Protein AF-X1FXD2-F1 (afdb_monomer)

Foldseek 3Di:
DDDPPQPEWFKDWPDKDADPAAAFFDKDKIKTKIFGQGQAWFKKKKWKQWPVVSDIDIDDIDTAHHGGMDMDMDIDRGHHPAWTKIKMFIDTPNHTRDIDIDINGHPFFDFAKDWPDKDWAQADAAQDKTKIKTKIARCGQAKFFKWKWKQWPVVNDIDIDDTDIHGHGRMDMDMDMDGHHPAKTKMKIWMWTQDPNDTDTRDMDIDIYGYDDDPDDPPPPDPPPPPDDDDDDDDDDDDDDDDDDDDDDD

Solvent-accessible surface area (backbone atoms only — not comparable to full-atom values): 14856 Å² total; per-residue (Å²): 136,79,82,76,70,82,66,41,50,37,46,37,81,75,46,75,50,74,69,94,61,46,52,69,60,36,66,49,56,45,40,38,30,37,29,21,78,17,79,33,73,33,54,36,31,39,40,39,35,37,60,88,74,76,39,78,47,70,54,78,74,44,79,32,48,55,71,32,74,50,78,51,75,46,78,52,83,50,41,60,96,56,69,46,41,36,44,37,33,33,26,42,92,86,41,78,62,33,79,48,78,50,68,51,62,51,45,66,44,62,57,34,50,41,77,75,44,78,48,65,62,64,55,44,52,55,70,38,80,43,59,38,42,35,34,34,31,19,81,13,71,25,64,35,61,35,32,42,38,38,38,37,66,86,68,80,39,77,48,74,80,50,77,48,78,35,44,53,76,35,70,50,78,49,78,47,75,49,68,34,49,96,46,67,42,44,40,36,44,35,36,34,31,71,54,95,91,38,84,43,73,63,34,74,51,75,50,67,29,38,52,49,74,76,78,77,76,77,77,78,77,77,82,78,80,75,90,70,78,91,78,85,81,85,84,83,88,84,84,89,81,91,84,91,81,92,81,91,83,136

Nearest PDB structures (foldseek):
  7tw1-assembly1_E  TM=4.687E-01  e=7.444E-09  Homo sapiens
  1nug-assembly1_A  TM=4.480E-01  e=3.862E-09  Homo sapiens
  8cte-assembly1_X  TM=4.327E-01  e=2.712E-09  Homo sapiens
  8oxv-assembly1_A  TM=4.457E-01  e=3.937E-08  Homo sapiens
  8oxw-assembly1_A  TM=4.591E-01  e=4.818E-08  Homo sapiens

Organism: NCBI:txid412755

Sequence (250 aa):
KDGQHNMGANGQIVSFEEPTILEAGQKYYLRNKVKNVGDLVGNFTQRYVLLWENRELTSSPLTLNPGEVGTYVFIAKAMPNEDAVFDIYVERNGAQDDYHRTVIKLGYGEPHITIQSIDFPESQVPLSSVEVNLTLENTGSTSAFTAMRMNFHWLDKETTTKWEILNPNDAATGRITFPMPHQDATLTISFIRLHNSIWVTDDSKTITIKKEEAPLPPPPPPPTISVGKTILVISALIVLPMVSLLYILK

Mean predicted aligned error: 16.15 Å

Structure (mmCIF, N/CA/C/O backbone):
data_AF-X1FXD2-F1
#
_entry.id   AF-X1FXD2-F1
#
loop_
_atom_site.group_PDB
_atom_site.id
_atom_site.type_symbol
_atom_site.label_atom_id
_atom_site.label_alt_id
_atom_site.label_comp_id
_atom_site.label_asym_id
_atom_site.label_entity_id
_atom_site.label_seq_id
_atom_site.pdbx_PDB_ins_code
_atom_site.Cartn_x
_atom_site.Cartn_y
_atom_site.Cartn_z
_atom_site.occupancy
_atom_site.B_iso_or_equiv
_atom_site.auth_seq_id
_atom_site.auth_comp_id
_atom_site.auth_asym_id
_atom_site.auth_atom_id
_atom_site.pdbx_PDB_model_num
ATOM 1 N N . LYS A 1 1 ? 15.891 10.074 -57.328 1.00 43.59 1 LYS A N 1
ATOM 2 C CA . LYS A 1 1 ? 17.114 9.940 -56.500 1.00 43.59 1 LYS A CA 1
ATOM 3 C C . LYS A 1 1 ? 16.775 10.608 -55.192 1.00 43.59 1 LYS A C 1
ATOM 5 O O . LYS A 1 1 ? 16.943 11.814 -55.065 1.00 43.59 1 LYS A O 1
ATOM 10 N N . ASP A 1 2 ? 16.137 9.827 -54.335 1.00 43.50 2 ASP A N 1
ATOM 11 C CA . ASP A 1 2 ? 15.565 10.298 -53.086 1.00 43.50 2 ASP A CA 1
ATOM 12 C C . ASP A 1 2 ? 16.693 10.716 -52.156 1.00 43.50 2 ASP A C 1
ATOM 14 O O . ASP A 1 2 ? 17.703 10.017 -52.035 1.00 43.50 2 ASP A O 1
ATOM 18 N N . GLY A 1 3 ? 16.550 11.905 -51.576 1.00 46.81 3 GLY A N 1
ATOM 19 C CA . GLY A 1 3 ? 17.478 12.431 -50.594 1.00 46.81 3 GLY A CA 1
ATOM 20 C C . GLY A 1 3 ? 17.441 11.547 -49.360 1.00 46.81 3 GLY A C 1
ATOM 21 O O . GLY A 1 3 ? 16.589 11.729 -48.494 1.00 46.81 3 GLY A O 1
ATOM 22 N N . GLN A 1 4 ? 18.360 10.586 -49.281 1.00 48.50 4 GLN A N 1
ATOM 23 C CA . GLN A 1 4 ? 18.724 9.992 -48.006 1.00 48.50 4 GLN A CA 1
ATOM 24 C C . GLN A 1 4 ? 19.357 11.107 -47.180 1.00 48.50 4 GLN A C 1
ATOM 26 O O . GLN A 1 4 ? 20.517 11.471 -47.363 1.00 48.50 4 GLN A O 1
ATOM 31 N N . HIS A 1 5 ? 18.547 11.718 -46.321 1.00 54.12 5 HIS A N 1
ATOM 32 C CA . HIS A 1 5 ? 19.060 12.466 -45.192 1.00 54.12 5 HIS A CA 1
ATOM 33 C C . HIS A 1 5 ? 19.908 11.488 -44.376 1.00 54.12 5 HIS A C 1
ATOM 35 O O . HIS A 1 5 ? 19.357 10.554 -43.798 1.00 54.12 5 HIS A O 1
ATOM 41 N N . ASN A 1 6 ? 21.233 11.673 -44.371 1.00 55.78 6 ASN A N 1
ATOM 42 C CA . ASN A 1 6 ? 22.118 10.969 -43.444 1.00 55.78 6 ASN A CA 1
ATOM 43 C C . ASN A 1 6 ? 21.605 11.255 -42.032 1.00 55.78 6 ASN A C 1
ATOM 45 O O . ASN A 1 6 ? 21.674 12.398 -41.571 1.00 55.78 6 ASN A O 1
ATOM 49 N N . MET A 1 7 ? 21.036 10.248 -41.376 1.00 64.62 7 MET A N 1
ATOM 50 C CA . MET A 1 7 ? 20.425 10.419 -40.057 1.00 64.62 7 MET A CA 1
ATOM 51 C C . MET A 1 7 ? 21.465 10.397 -38.929 1.00 64.62 7 MET A C 1
ATOM 53 O O . MET A 1 7 ? 21.112 10.626 -37.775 1.00 64.62 7 MET A O 1
ATOM 57 N N . GLY A 1 8 ? 22.748 10.189 -39.248 1.00 84.81 8 GLY A N 1
ATOM 58 C CA . GLY A 1 8 ? 23.803 10.058 -38.253 1.00 84.81 8 GLY A CA 1
ATOM 59 C C . GLY A 1 8 ? 23.589 8.808 -37.401 1.00 84.81 8 GLY A C 1
ATOM 60 O O . GLY A 1 8 ? 22.741 7.975 -37.700 1.00 84.81 8 GLY A O 1
ATOM 61 N N . ALA A 1 9 ? 24.357 8.652 -36.324 1.00 87.81 9 ALA A N 1
ATOM 62 C CA . ALA A 1 9 ? 24.037 7.652 -35.308 1.00 87.81 9 ALA A CA 1
ATOM 63 C C . ALA A 1 9 ? 22.845 8.137 -34.466 1.00 87.81 9 ALA A C 1
ATOM 65 O O . ALA A 1 9 ? 22.824 9.303 -34.072 1.00 87.81 9 ALA A O 1
ATOM 66 N N . ASN A 1 10 ? 21.891 7.250 -34.179 1.00 91.44 10 ASN A N 1
ATOM 67 C CA . ASN A 1 10 ? 20.702 7.569 -33.389 1.00 91.44 10 ASN A CA 1
ATOM 68 C C . ASN A 1 10 ? 20.255 6.329 -32.604 1.00 91.44 10 ASN A C 1
ATOM 70 O O . ASN A 1 10 ? 19.954 5.294 -33.202 1.00 91.44 10 ASN A O 1
ATOM 74 N N . GLY A 1 11 ? 20.263 6.412 -31.277 1.00 92.12 11 GLY A N 1
ATOM 75 C CA . GLY A 1 11 ? 19.910 5.305 -30.395 1.00 92.12 11 GLY A CA 1
ATOM 76 C C . GLY A 1 11 ? 18.448 5.372 -29.974 1.00 92.12 11 GLY A C 1
ATOM 77 O O . GLY A 1 11 ? 18.024 6.384 -29.439 1.00 92.12 11 GLY A O 1
ATOM 78 N N . GLN A 1 12 ? 17.702 4.282 -30.150 1.00 93.19 12 GLN A N 1
ATOM 79 C CA . GLN A 1 12 ? 16.291 4.180 -29.773 1.00 93.19 12 GLN A CA 1
ATOM 80 C C . GLN A 1 12 ? 16.054 3.018 -28.804 1.00 93.19 12 GLN A C 1
ATOM 82 O O . GLN A 1 12 ? 16.573 1.919 -29.017 1.00 93.19 12 GLN A O 1
ATOM 87 N N . ILE A 1 13 ? 15.230 3.212 -27.774 1.00 90.62 13 ILE A N 1
ATOM 88 C CA . ILE A 1 13 ? 14.786 2.125 -26.890 1.00 90.62 13 ILE A CA 1
ATOM 89 C C . ILE A 1 13 ? 13.769 1.258 -27.645 1.00 90.62 13 ILE A C 1
ATOM 91 O O . ILE A 1 13 ? 12.701 1.720 -28.032 1.00 90.62 13 ILE A O 1
ATOM 95 N N . VAL A 1 14 ? 14.094 -0.021 -27.852 1.00 91.75 14 VAL A N 1
ATOM 96 C CA . VAL A 1 14 ? 13.259 -0.958 -28.636 1.00 91.75 14 VAL A CA 1
ATOM 97 C C . VAL A 1 14 ? 12.563 -2.020 -27.794 1.00 91.75 14 VAL A C 1
ATOM 99 O O . VAL A 1 14 ? 11.615 -2.650 -28.255 1.00 91.75 14 VAL A O 1
ATOM 102 N N . SER A 1 15 ? 13.017 -2.238 -26.562 1.00 89.75 15 SER A N 1
ATOM 103 C CA . SER A 1 15 ? 12.284 -3.041 -25.586 1.00 89.75 15 SER A CA 1
ATOM 104 C C . SER A 1 15 ? 12.690 -2.665 -24.171 1.00 89.75 15 SER A C 1
ATOM 106 O O . SER A 1 15 ? 13.874 -2.430 -23.911 1.00 89.75 15 SER A O 1
ATOM 108 N N . PHE A 1 16 ? 11.728 -2.717 -23.262 1.00 84.25 16 PHE A N 1
ATOM 109 C CA . PHE A 1 16 ? 11.925 -2.545 -21.833 1.00 84.25 16 PHE A CA 1
ATOM 110 C C . PHE A 1 16 ? 11.327 -3.758 -21.116 1.00 84.25 16 PHE A C 1
ATOM 112 O O . PHE A 1 16 ? 10.178 -4.114 -21.369 1.00 84.25 16 PHE A O 1
ATOM 119 N N . GLU A 1 17 ? 12.129 -4.448 -20.310 1.00 83.12 17 GLU A N 1
ATOM 120 C CA . GLU A 1 17 ? 11.694 -5.588 -19.504 1.00 83.12 17 GLU A CA 1
ATOM 121 C C . GLU A 1 17 ? 11.432 -5.082 -18.085 1.00 83.12 17 GLU A C 1
ATOM 123 O O . GLU A 1 17 ? 12.365 -4.781 -17.334 1.00 83.12 17 GLU A O 1
ATOM 128 N N . GLU A 1 18 ? 10.149 -4.945 -17.757 1.00 68.56 18 GLU A N 1
ATOM 129 C CA . GLU A 1 18 ? 9.696 -4.576 -16.420 1.00 68.56 18 GLU A CA 1
ATOM 130 C C . GLU A 1 18 ? 9.785 -5.794 -15.491 1.00 68.56 18 GLU A C 1
ATOM 132 O O . GLU A 1 18 ? 9.382 -6.895 -15.880 1.00 68.56 18 GLU A O 1
ATOM 137 N N . PRO A 1 19 ? 10.296 -5.637 -14.259 1.00 65.88 19 PRO A N 1
ATOM 138 C CA . PRO A 1 19 ? 10.190 -6.689 -13.261 1.00 65.88 19 PRO A CA 1
ATOM 139 C C . PRO A 1 19 ? 8.713 -6.910 -12.901 1.00 65.88 19 PRO A C 1
ATOM 141 O O . PRO A 1 19 ? 7.970 -5.960 -12.673 1.00 65.88 19 PRO A O 1
ATOM 144 N N . THR A 1 20 ? 8.290 -8.174 -12.847 1.00 59.47 20 THR A N 1
ATOM 145 C CA . THR A 1 20 ? 6.868 -8.546 -12.811 1.00 59.47 20 THR A CA 1
ATOM 146 C C . THR A 1 20 ? 6.143 -8.141 -11.523 1.00 59.47 20 THR A C 1
ATOM 148 O O . THR A 1 20 ? 4.936 -7.965 -11.581 1.00 59.47 20 THR A O 1
ATOM 151 N N . ILE A 1 21 ? 6.853 -8.012 -10.392 1.00 56.22 21 ILE A N 1
ATOM 152 C CA . ILE A 1 21 ? 6.430 -7.478 -9.077 1.00 56.22 21 ILE A CA 1
ATOM 153 C C . ILE A 1 21 ? 7.682 -7.447 -8.182 1.00 56.22 21 ILE A C 1
ATOM 155 O O . ILE A 1 21 ? 8.494 -8.374 -8.233 1.00 56.22 21 ILE A O 1
ATOM 159 N N . LEU A 1 22 ? 7.854 -6.398 -7.373 1.00 62.12 22 LEU A N 1
ATOM 160 C CA . LEU A 1 22 ? 8.952 -6.278 -6.407 1.00 62.12 22 LEU A CA 1
ATOM 161 C C . LEU A 1 22 ? 8.425 -5.834 -5.044 1.00 62.12 22 LEU A C 1
ATOM 163 O O . LEU A 1 22 ? 7.562 -4.956 -4.977 1.00 62.12 22 LEU A O 1
ATOM 167 N N . GLU A 1 23 ? 8.975 -6.419 -3.981 1.00 57.94 23 GLU A N 1
ATOM 168 C CA . GLU A 1 23 ? 8.711 -6.036 -2.592 1.00 57.94 23 GLU A CA 1
ATOM 169 C C . GLU A 1 23 ? 9.629 -4.884 -2.140 1.00 57.94 23 GLU A C 1
ATOM 171 O O . GLU A 1 23 ? 10.733 -4.692 -2.665 1.00 57.94 23 GLU A O 1
ATOM 176 N N . ALA A 1 24 ? 9.198 -4.123 -1.130 1.00 58.00 24 ALA A N 1
ATOM 177 C CA . ALA A 1 24 ? 10.034 -3.100 -0.504 1.00 58.00 24 ALA A CA 1
ATOM 178 C C . ALA A 1 24 ? 11.331 -3.722 0.044 1.00 58.00 24 ALA A C 1
ATOM 180 O O . ALA A 1 24 ? 11.327 -4.804 0.630 1.00 58.00 24 ALA A O 1
ATOM 181 N N . GLY A 1 25 ? 12.471 -3.062 -0.170 1.00 62.94 25 GLY A N 1
ATOM 182 C CA . GLY A 1 25 ? 13.773 -3.605 0.228 1.00 62.94 25 GLY A CA 1
ATOM 183 C C . GLY A 1 25 ? 14.336 -4.695 -0.698 1.00 62.94 25 GLY A C 1
ATOM 184 O O . GLY A 1 25 ? 15.534 -4.985 -0.625 1.00 62.94 25 GLY A O 1
ATOM 185 N N . GLN A 1 26 ? 13.541 -5.259 -1.616 1.00 68.25 26 GLN A N 1
ATOM 186 C CA . GLN A 1 26 ? 14.033 -6.219 -2.601 1.00 68.25 26 GLN A CA 1
ATOM 187 C C . GLN A 1 26 ? 14.956 -5.524 -3.610 1.00 68.25 26 GLN A C 1
ATOM 189 O O . GLN A 1 26 ? 14.729 -4.389 -4.036 1.00 68.25 26 GLN A O 1
ATOM 194 N N . LYS A 1 27 ? 16.021 -6.217 -4.022 1.00 74.62 27 LYS A N 1
ATOM 195 C CA . LYS A 1 27 ? 16.851 -5.774 -5.148 1.00 74.62 27 LYS A CA 1
ATOM 196 C C . LYS A 1 27 ? 16.054 -5.859 -6.437 1.00 74.62 27 LYS A C 1
ATOM 198 O O . LYS A 1 27 ? 15.411 -6.872 -6.699 1.00 74.62 27 LYS A O 1
ATOM 203 N N . TYR A 1 28 ? 16.197 -4.843 -7.272 1.00 74.31 28 TYR A N 1
ATOM 204 C CA . TYR A 1 28 ? 15.585 -4.819 -8.587 1.00 74.31 28 TYR A CA 1
ATOM 205 C C . TYR A 1 28 ? 16.624 -4.659 -9.684 1.00 74.31 28 TYR A C 1
ATOM 207 O O . TYR A 1 28 ? 17.732 -4.150 -9.470 1.00 74.31 28 TYR A O 1
ATOM 215 N N . TYR A 1 29 ? 16.241 -5.117 -10.867 1.00 80.50 29 TYR A N 1
ATOM 216 C CA . TYR A 1 29 ? 17.002 -4.940 -12.084 1.00 80.50 29 TYR A CA 1
ATOM 217 C C . TYR A 1 29 ? 16.078 -4.442 -13.185 1.00 80.50 29 TYR A C 1
ATOM 219 O O . TYR A 1 29 ? 14.954 -4.917 -13.324 1.00 80.50 29 TYR A O 1
ATOM 227 N N . LEU A 1 30 ? 16.569 -3.482 -13.961 1.00 82.00 30 LEU A N 1
ATOM 228 C CA . LEU A 1 30 ? 15.925 -3.056 -15.195 1.00 82.00 30 LEU A CA 1
ATOM 229 C C . LEU A 1 30 ? 16.770 -3.559 -16.348 1.00 82.00 30 LEU A C 1
ATOM 231 O O . LEU A 1 30 ? 17.991 -3.369 -16.357 1.00 82.00 30 LEU A O 1
ATOM 235 N N . ARG A 1 31 ? 16.127 -4.206 -17.316 1.00 86.75 31 ARG A N 1
ATOM 236 C CA . ARG A 1 31 ? 16.779 -4.572 -18.565 1.00 86.75 31 ARG A CA 1
ATOM 237 C C . ARG A 1 31 ? 16.084 -3.858 -19.700 1.00 86.75 31 ARG A C 1
ATOM 239 O O . ARG A 1 31 ? 14.875 -3.952 -19.874 1.00 86.75 31 ARG A O 1
ATOM 246 N N . ASN A 1 32 ? 16.870 -3.192 -20.525 1.00 89.81 32 ASN A N 1
ATOM 247 C CA . ASN A 1 32 ? 16.352 -2.522 -21.699 1.00 89.81 32 ASN A CA 1
ATOM 248 C C . ASN A 1 32 ? 17.289 -2.740 -22.884 1.00 89.81 32 ASN A C 1
ATOM 250 O O . ASN A 1 32 ? 18.496 -2.946 -22.732 1.00 89.81 32 ASN A O 1
ATOM 254 N N . LYS A 1 33 ? 16.714 -2.706 -24.083 1.00 93.19 33 LYS A N 1
ATOM 255 C CA . LYS A 1 33 ? 17.448 -2.865 -25.335 1.00 93.19 33 LYS A CA 1
ATOM 256 C C . LYS A 1 33 ? 17.402 -1.570 -26.118 1.00 93.19 33 LYS A C 1
ATOM 258 O O . LYS A 1 33 ? 16.331 -0.987 -26.283 1.00 93.19 33 LYS A O 1
ATOM 263 N N . VAL A 1 34 ? 18.561 -1.148 -26.604 1.00 94.25 34 VAL A N 1
ATOM 264 C CA . VAL A 1 34 ? 18.728 0.049 -27.429 1.00 94.25 3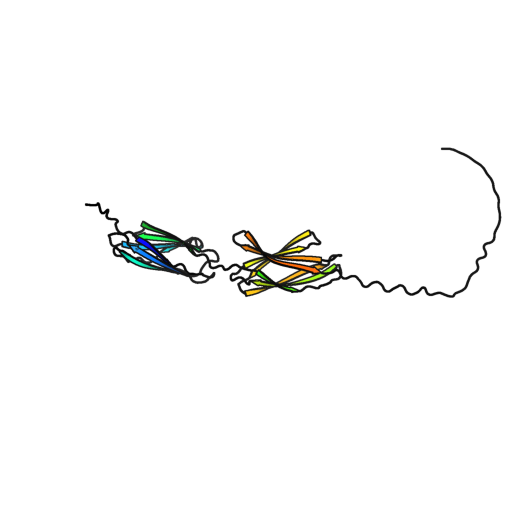4 VAL A CA 1
ATOM 265 C C . VAL A 1 34 ? 19.200 -0.386 -28.804 1.00 94.25 34 VAL A C 1
ATOM 267 O O . VAL A 1 34 ? 20.144 -1.165 -28.909 1.00 94.25 34 VAL A O 1
ATOM 270 N N . LYS A 1 35 ? 18.549 0.107 -29.852 1.00 95.38 35 LYS A N 1
ATOM 271 C CA . LYS A 1 35 ? 18.931 -0.121 -31.242 1.00 95.38 35 LYS A CA 1
ATOM 272 C C . LYS A 1 35 ? 19.520 1.151 -31.830 1.00 95.38 35 LYS A C 1
ATOM 274 O O . LYS A 1 35 ? 18.924 2.212 -31.682 1.00 95.38 35 LYS A O 1
ATOM 279 N N . ASN A 1 36 ? 20.628 1.041 -32.555 1.00 95.69 36 ASN A N 1
ATOM 280 C CA . ASN A 1 36 ? 21.074 2.133 -33.415 1.00 95.69 36 ASN A CA 1
ATOM 281 C C . ASN A 1 36 ? 20.229 2.135 -34.699 1.00 95.69 36 ASN A C 1
ATOM 283 O O . ASN A 1 36 ? 20.375 1.255 -35.547 1.00 95.69 36 ASN A O 1
ATOM 287 N N . VAL A 1 37 ? 19.311 3.089 -34.825 1.00 94.31 37 VAL A N 1
ATOM 288 C CA . VAL A 1 37 ? 18.456 3.273 -36.015 1.00 94.31 37 VAL A CA 1
ATOM 289 C C . VAL A 1 37 ? 19.079 4.214 -37.050 1.00 94.31 37 VAL A C 1
ATOM 291 O O . VAL A 1 37 ? 18.488 4.461 -38.100 1.00 94.31 37 VAL A O 1
ATOM 294 N N . GLY A 1 38 ? 20.273 4.722 -36.747 1.00 91.25 38 GLY A N 1
ATOM 295 C CA . GLY A 1 38 ? 21.093 5.542 -37.619 1.00 91.25 38 GLY A CA 1
ATOM 296 C C . GLY A 1 38 ? 21.866 4.768 -38.689 1.00 91.25 38 GLY A C 1
ATOM 297 O O . GLY A 1 38 ? 21.866 3.537 -38.724 1.00 91.25 38 GLY A O 1
ATOM 298 N N . ASP A 1 39 ? 22.564 5.510 -39.548 1.00 92.56 39 ASP A N 1
ATOM 299 C CA . ASP A 1 39 ? 23.405 5.002 -40.642 1.00 92.56 39 ASP A CA 1
ATOM 300 C C . ASP A 1 39 ? 24.910 5.012 -40.319 1.00 92.56 39 ASP A C 1
ATOM 302 O O . ASP A 1 39 ? 25.714 4.463 -41.075 1.00 92.56 39 ASP A O 1
ATOM 306 N N . LEU A 1 40 ? 25.296 5.577 -39.171 1.00 93.56 40 LEU A N 1
ATOM 307 C CA . LEU A 1 40 ? 26.671 5.598 -38.668 1.00 93.56 40 LEU A CA 1
ATOM 308 C C . LEU A 1 40 ? 26.818 4.785 -37.378 1.00 93.56 40 LEU A C 1
ATOM 310 O O . LEU A 1 40 ? 25.866 4.615 -36.617 1.00 93.56 40 LEU A O 1
ATOM 314 N N . VAL A 1 41 ? 28.041 4.323 -37.101 1.00 93.25 41 VAL A N 1
ATOM 315 C CA . VAL A 1 41 ? 28.397 3.724 -35.805 1.00 93.25 41 VAL A CA 1
ATOM 316 C C . VAL A 1 41 ? 28.225 4.768 -34.700 1.00 93.25 41 VAL A C 1
ATOM 318 O O . VAL A 1 41 ? 28.701 5.898 -34.828 1.00 93.25 41 VAL A O 1
ATOM 321 N N . GLY A 1 42 ? 27.553 4.389 -33.613 1.00 91.94 42 GLY A N 1
ATOM 322 C CA . GLY A 1 42 ? 27.292 5.263 -32.471 1.00 91.94 42 GLY A CA 1
ATOM 323 C C . GLY A 1 42 ? 27.848 4.702 -31.172 1.00 91.94 42 GLY A C 1
ATOM 324 O O . GLY A 1 42 ? 27.903 3.487 -30.993 1.00 91.94 42 GLY A O 1
ATOM 325 N N . ASN A 1 43 ? 28.245 5.596 -30.268 1.00 94.88 43 ASN A N 1
ATOM 326 C CA . ASN A 1 43 ? 28.605 5.256 -28.898 1.00 94.88 43 ASN A CA 1
ATOM 327 C C . ASN A 1 43 ? 27.532 5.802 -27.952 1.00 94.88 43 ASN A C 1
ATOM 329 O O . ASN A 1 43 ? 27.355 7.019 -27.862 1.00 94.88 43 ASN A O 1
ATOM 333 N N . PHE A 1 44 ? 26.811 4.901 -27.294 1.00 93.38 44 PHE A N 1
ATOM 334 C CA . PHE A 1 44 ? 25.609 5.208 -26.534 1.00 93.38 44 PHE A CA 1
ATOM 335 C C . PHE A 1 44 ? 25.810 4.928 -25.049 1.00 93.38 44 PHE A C 1
ATOM 337 O O . PHE A 1 44 ? 26.362 3.897 -24.660 1.00 93.38 44 PHE A O 1
ATOM 344 N N . THR A 1 45 ? 25.304 5.810 -24.204 1.00 93.69 45 THR A N 1
ATOM 345 C CA . THR A 1 45 ? 25.174 5.621 -22.758 1.00 93.69 45 THR A CA 1
ATOM 346 C C . THR A 1 45 ? 23.712 5.712 -22.367 1.00 93.69 45 THR A C 1
ATOM 348 O O . THR A 1 45 ? 22.904 6.309 -23.078 1.00 93.69 45 THR A O 1
ATOM 351 N N . GLN A 1 46 ? 23.369 5.152 -21.213 1.00 91.75 46 GLN A N 1
ATOM 352 C CA . GLN A 1 46 ? 22.079 5.395 -20.595 1.00 91.75 46 GLN A CA 1
ATOM 353 C C . GLN A 1 46 ? 22.221 6.162 -19.304 1.00 91.75 46 GLN A C 1
ATOM 355 O O . GLN A 1 46 ? 23.027 5.796 -18.449 1.00 91.75 46 GLN A O 1
ATOM 360 N N . ARG A 1 47 ? 21.402 7.200 -19.168 1.00 92.19 47 ARG A N 1
ATOM 361 C CA . ARG A 1 47 ? 21.228 7.931 -17.920 1.00 92.19 47 ARG A CA 1
ATOM 362 C C . ARG A 1 47 ? 19.886 7.548 -17.312 1.00 92.19 47 ARG A C 1
ATOM 364 O O . ARG A 1 47 ? 18.858 7.608 -17.982 1.00 92.19 47 ARG A O 1
ATOM 371 N N . TYR A 1 48 ? 19.918 7.145 -16.051 1.00 89.00 48 TYR A N 1
ATOM 372 C CA . TYR A 1 48 ? 18.761 6.784 -15.246 1.00 89.00 48 TYR A CA 1
ATOM 373 C C . TYR A 1 48 ? 18.588 7.842 -14.162 1.00 89.00 48 TYR A C 1
ATOM 375 O O . TYR A 1 48 ? 19.515 8.087 -13.388 1.00 89.00 48 TYR A O 1
ATOM 383 N N . VAL A 1 49 ? 17.407 8.445 -14.090 1.00 87.50 49 VAL A N 1
ATOM 384 C CA . VAL A 1 49 ? 17.031 9.376 -13.026 1.00 87.50 49 VAL A CA 1
ATOM 385 C C . VAL A 1 49 ? 16.015 8.680 -12.133 1.00 87.50 49 VAL A C 1
ATOM 387 O O . VAL A 1 49 ? 14.906 8.356 -12.558 1.00 87.50 49 VAL A O 1
ATOM 390 N N . LEU A 1 50 ? 16.431 8.424 -10.897 1.00 85.69 50 LEU A N 1
ATOM 391 C CA . LEU A 1 50 ? 15.642 7.787 -9.853 1.00 85.69 50 LEU A CA 1
ATOM 392 C C . LEU A 1 50 ? 14.953 8.905 -9.072 1.00 85.69 50 LEU A C 1
ATOM 394 O O . LEU A 1 50 ? 15.590 9.569 -8.249 1.00 85.69 50 LEU A O 1
ATOM 398 N N . LEU A 1 51 ? 13.671 9.150 -9.357 1.00 78.69 51 LEU A N 1
ATOM 399 C CA . LEU A 1 51 ? 12.990 10.347 -8.851 1.00 78.69 51 LEU A CA 1
ATOM 400 C C . LEU A 1 51 ? 12.836 10.349 -7.322 1.00 78.69 51 LEU A C 1
ATOM 402 O O . LEU A 1 51 ? 12.988 11.400 -6.708 1.00 78.69 51 LEU A O 1
ATOM 406 N N . TRP A 1 52 ? 12.612 9.189 -6.698 1.00 73.50 52 TRP A N 1
ATOM 407 C CA . TRP A 1 52 ? 12.438 9.075 -5.238 1.00 73.50 52 TRP A CA 1
ATOM 408 C C . TRP A 1 52 ? 13.737 9.329 -4.456 1.00 73.50 52 TRP A C 1
ATOM 410 O O . TRP A 1 52 ? 13.719 9.813 -3.329 1.00 73.50 52 TRP A O 1
ATOM 420 N N . GLU A 1 53 ? 14.887 9.017 -5.055 1.00 75.69 53 GLU A N 1
ATOM 421 C CA . GLU A 1 53 ? 16.206 9.238 -4.453 1.00 75.69 53 GLU A CA 1
ATOM 422 C C . GLU A 1 53 ? 16.806 10.593 -4.852 1.00 75.69 53 GLU A C 1
ATOM 424 O O . GLU A 1 53 ? 17.879 10.948 -4.362 1.00 75.69 53 GLU A O 1
ATOM 429 N N . ASN A 1 54 ? 16.144 11.332 -5.755 1.00 79.69 54 ASN A N 1
ATOM 430 C CA . ASN A 1 54 ? 16.700 12.496 -6.446 1.00 79.69 54 ASN A CA 1
ATOM 431 C C . ASN A 1 54 ? 18.138 12.229 -6.928 1.00 79.69 54 ASN A C 1
ATOM 433 O O . ASN A 1 54 ? 19.078 12.978 -6.642 1.00 79.69 54 ASN A O 1
ATOM 437 N N . ARG A 1 55 ? 18.321 11.084 -7.591 1.00 84.88 55 ARG A N 1
ATOM 438 C CA . ARG A 1 55 ? 19.639 10.547 -7.915 1.00 84.88 55 ARG A CA 1
ATOM 439 C C . ARG A 1 55 ? 19.739 10.190 -9.383 1.00 84.88 55 ARG A C 1
ATOM 441 O O . ARG A 1 55 ? 18.866 9.524 -9.931 1.00 84.88 55 ARG A O 1
ATOM 448 N N . GLU A 1 56 ? 20.864 10.555 -9.979 1.00 89.06 56 GLU A N 1
ATOM 449 C CA . GLU A 1 56 ? 21.207 10.172 -11.343 1.00 89.06 56 GLU A CA 1
ATOM 450 C C . GLU A 1 56 ? 22.300 9.106 -11.364 1.00 89.06 56 GLU A C 1
ATOM 452 O O . GLU A 1 56 ? 23.219 9.099 -10.537 1.00 89.06 56 GLU A O 1
ATOM 457 N N . LEU A 1 57 ? 22.187 8.188 -12.319 1.00 88.69 57 LEU A N 1
ATOM 458 C CA . LEU A 1 57 ? 23.132 7.107 -12.556 1.00 88.69 57 LEU A CA 1
ATOM 459 C C . LEU A 1 57 ? 23.369 6.968 -14.057 1.00 88.69 57 LEU A C 1
ATOM 461 O O . LEU A 1 57 ? 22.438 7.094 -14.847 1.00 88.69 57 LEU A O 1
ATOM 465 N N . THR A 1 58 ? 24.601 6.652 -14.447 1.00 90.62 58 THR A N 1
ATOM 466 C CA . THR A 1 58 ? 24.975 6.502 -15.858 1.00 90.62 58 THR A CA 1
ATOM 467 C C . THR A 1 58 ? 25.574 5.125 -16.099 1.00 90.62 58 THR A C 1
ATOM 469 O O . THR A 1 58 ? 26.386 4.639 -15.307 1.00 90.62 58 THR A O 1
ATOM 472 N N . SER A 1 59 ? 25.169 4.477 -17.187 1.00 90.50 59 SER A N 1
ATOM 473 C CA . SER A 1 59 ? 25.715 3.192 -17.610 1.00 90.50 59 SER A CA 1
ATOM 474 C C . SER A 1 59 ? 27.112 3.339 -18.214 1.00 90.50 59 SER A C 1
ATOM 476 O O . SER A 1 59 ? 27.535 4.416 -18.633 1.00 90.50 59 SER A O 1
ATOM 478 N N . SER A 1 60 ? 27.805 2.210 -18.364 1.00 91.12 60 SER A N 1
ATOM 479 C CA . SER A 1 60 ? 28.949 2.158 -19.277 1.00 91.12 60 SER A CA 1
ATOM 480 C C . SER A 1 60 ? 28.495 2.359 -20.733 1.00 91.12 60 SER A C 1
ATOM 482 O O . SER A 1 60 ? 27.370 1.972 -21.070 1.00 91.12 60 SER A O 1
ATOM 484 N N . PRO A 1 61 ? 29.340 2.961 -21.585 1.00 93.25 61 PRO A N 1
ATOM 485 C CA . PRO A 1 61 ? 29.051 3.138 -23.003 1.00 93.25 61 PRO A CA 1
ATOM 486 C C . PRO A 1 61 ? 28.996 1.809 -23.774 1.00 93.25 61 PRO A C 1
ATOM 488 O O . PRO A 1 61 ? 29.773 0.898 -23.492 1.00 93.25 61 PRO A O 1
ATOM 491 N N . LEU A 1 62 ? 28.132 1.729 -24.791 1.00 94.75 62 LEU A N 1
ATOM 492 C CA . LEU A 1 62 ? 28.098 0.662 -25.794 1.00 94.75 62 LEU A CA 1
ATOM 493 C C . LEU A 1 62 ? 28.297 1.250 -27.190 1.00 94.75 62 LEU A C 1
ATOM 495 O O . LEU A 1 62 ? 27.606 2.186 -27.587 1.00 94.75 62 LEU A O 1
ATOM 499 N N . THR A 1 63 ? 29.210 0.660 -27.959 1.00 96.00 63 THR A N 1
ATOM 500 C CA . THR A 1 63 ? 29.368 0.981 -29.382 1.00 96.00 63 THR A CA 1
ATOM 501 C C . THR A 1 63 ? 28.473 0.064 -30.202 1.00 96.00 63 THR A C 1
ATOM 503 O O . THR A 1 63 ? 28.610 -1.150 -30.093 1.00 96.00 63 THR A O 1
ATOM 506 N N . LEU A 1 64 ? 27.573 0.635 -31.004 1.00 96.12 64 LEU A N 1
ATOM 507 C CA . LEU A 1 64 ? 26.614 -0.110 -31.822 1.00 96.12 64 LEU A CA 1
ATOM 508 C C . LEU A 1 64 ? 26.737 0.287 -33.295 1.00 96.12 64 LEU A C 1
ATOM 510 O O . LEU A 1 64 ? 26.666 1.470 -33.651 1.00 96.12 64 LEU A O 1
ATOM 514 N N . ASN A 1 65 ? 26.871 -0.712 -34.161 1.00 96.94 65 ASN A N 1
ATOM 515 C CA . ASN A 1 65 ? 26.795 -0.543 -35.607 1.00 96.94 65 ASN A CA 1
ATOM 516 C C . ASN A 1 65 ? 25.361 -0.198 -36.053 1.00 96.94 65 ASN A C 1
ATOM 518 O O . A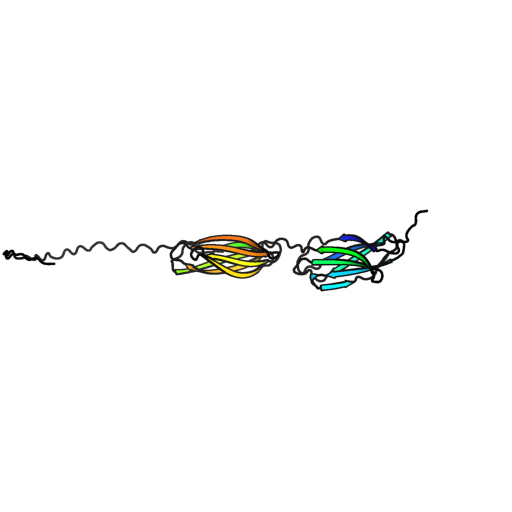SN A 1 65 ? 24.409 -0.451 -35.310 1.00 96.94 65 ASN A O 1
ATOM 522 N N . PRO A 1 66 ? 25.172 0.353 -37.266 1.00 96.00 66 PRO A N 1
ATOM 523 C CA . PRO A 1 66 ? 23.842 0.564 -37.838 1.00 96.00 66 PRO A CA 1
ATOM 524 C C . PRO A 1 66 ? 22.972 -0.699 -37.770 1.00 96.00 66 PRO A C 1
ATOM 526 O O . PRO A 1 66 ? 23.366 -1.770 -38.230 1.00 96.00 66 PRO A O 1
ATOM 529 N N . GLY A 1 67 ? 21.785 -0.578 -37.176 1.00 94.19 67 GLY A N 1
ATOM 530 C CA . GLY A 1 67 ? 20.832 -1.672 -36.986 1.00 94.19 67 GLY A CA 1
ATOM 531 C C . GLY A 1 67 ? 21.117 -2.612 -35.807 1.00 94.19 67 GLY A C 1
ATOM 532 O O . GLY A 1 67 ? 20.247 -3.425 -35.485 1.00 94.19 67 GLY A O 1
ATOM 533 N N . GLU A 1 68 ? 22.274 -2.503 -35.151 1.00 97.19 68 GLU A N 1
ATOM 534 C CA . GLU A 1 68 ? 22.658 -3.342 -34.013 1.00 97.19 68 GLU A CA 1
ATOM 535 C C . GLU A 1 68 ? 21.854 -2.996 -32.752 1.00 97.19 68 GLU A C 1
ATOM 537 O O . GLU A 1 68 ? 21.459 -1.846 -32.539 1.00 97.19 68 GLU A O 1
ATOM 542 N N . VAL A 1 69 ? 21.612 -4.008 -31.913 1.00 96.44 69 VAL A N 1
ATOM 543 C CA . VAL A 1 69 ? 20.877 -3.887 -30.650 1.00 96.44 69 VAL A CA 1
ATOM 544 C C . VAL A 1 69 ? 21.799 -4.212 -29.478 1.00 96.44 69 VAL A C 1
ATOM 546 O O . VAL A 1 69 ? 22.251 -5.346 -29.334 1.00 96.44 69 VAL A O 1
ATOM 549 N N . GLY A 1 70 ? 22.025 -3.230 -28.611 1.00 95.12 70 GLY A N 1
ATOM 550 C CA . GLY A 1 70 ? 22.709 -3.386 -27.330 1.00 95.12 70 GLY A CA 1
ATOM 551 C C . GLY A 1 70 ? 21.725 -3.637 -26.189 1.00 95.12 70 GLY A C 1
ATOM 552 O O . GLY A 1 70 ? 20.572 -3.211 -26.244 1.00 95.12 70 GLY A O 1
ATOM 553 N N . THR A 1 71 ? 22.177 -4.319 -25.136 1.00 94.31 71 THR A N 1
ATOM 554 C CA . THR A 1 71 ? 21.399 -4.511 -23.901 1.00 94.31 71 THR A CA 1
ATOM 555 C C . THR A 1 71 ? 22.077 -3.780 -22.753 1.00 94.31 71 THR A C 1
ATOM 557 O O . THR A 1 71 ? 23.253 -4.017 -22.487 1.00 94.31 71 THR A O 1
ATOM 560 N N . TYR A 1 72 ? 21.317 -2.949 -22.047 1.00 90.25 72 TYR A N 1
ATOM 561 C CA . TYR A 1 72 ? 21.729 -2.355 -20.784 1.00 90.25 72 TYR A CA 1
ATOM 562 C C . TYR A 1 72 ? 21.032 -3.077 -19.635 1.00 90.25 72 TYR A C 1
ATOM 564 O O . TYR A 1 72 ? 19.856 -3.442 -19.727 1.00 90.25 72 TYR A O 1
ATOM 572 N N . VAL A 1 73 ? 21.788 -3.308 -18.564 1.00 85.56 73 VAL A N 1
ATOM 573 C CA . VAL A 1 73 ? 21.281 -3.879 -17.318 1.00 85.56 73 VAL A CA 1
ATOM 574 C C . VAL A 1 73 ? 21.614 -2.914 -16.197 1.00 85.56 73 VAL A C 1
ATOM 576 O O . VAL A 1 73 ? 22.782 -2.654 -15.909 1.00 85.56 73 VAL A O 1
ATOM 579 N N . PHE A 1 74 ? 20.574 -2.406 -15.558 1.00 82.00 74 PHE A N 1
ATOM 580 C CA . PHE A 1 74 ? 20.679 -1.617 -14.349 1.00 82.00 74 PHE A CA 1
ATOM 581 C C . PHE A 1 74 ? 20.420 -2.517 -13.143 1.00 82.00 74 PHE A C 1
ATOM 583 O O . PHE A 1 74 ? 19.433 -3.249 -13.129 1.00 82.00 74 PHE A O 1
ATOM 590 N N . ILE A 1 75 ? 21.301 -2.473 -12.142 1.00 73.19 75 ILE A N 1
ATOM 591 C CA . ILE A 1 75 ? 21.161 -3.225 -10.888 1.00 73.19 75 ILE A CA 1
ATOM 592 C C . ILE A 1 75 ? 21.132 -2.218 -9.744 1.00 73.19 75 ILE A C 1
ATOM 594 O O . ILE A 1 75 ? 22.119 -1.518 -9.505 1.00 73.19 75 ILE A O 1
ATOM 598 N N . ALA A 1 76 ? 20.028 -2.175 -9.007 1.00 71.00 76 ALA A N 1
ATOM 599 C CA . ALA A 1 76 ? 19.884 -1.305 -7.851 1.00 71.00 76 ALA A CA 1
ATOM 600 C C . ALA A 1 76 ? 19.967 -2.062 -6.525 1.00 71.00 76 ALA A C 1
ATOM 602 O O . ALA A 1 76 ? 19.809 -3.282 -6.451 1.00 71.00 76 ALA A O 1
ATOM 603 N N . LYS A 1 77 ? 20.247 -1.310 -5.454 1.00 68.88 77 LYS A N 1
ATOM 604 C CA . LYS A 1 77 ? 20.500 -1.864 -4.118 1.00 68.88 77 LYS A CA 1
ATOM 605 C C . LYS A 1 77 ? 19.239 -2.365 -3.414 1.00 68.88 77 LYS A C 1
ATOM 607 O O . LYS A 1 77 ? 19.313 -3.432 -2.816 1.00 68.88 77 LYS A O 1
ATOM 612 N N . ALA A 1 78 ? 18.145 -1.609 -3.452 1.00 72.06 78 ALA A N 1
ATOM 613 C CA . ALA A 1 78 ? 16.875 -1.943 -2.811 1.00 72.06 78 ALA A CA 1
ATOM 614 C C . ALA A 1 78 ? 15.764 -1.052 -3.382 1.00 72.06 78 ALA A C 1
ATOM 616 O O . ALA A 1 78 ? 16.028 0.109 -3.699 1.00 72.06 78 ALA A O 1
ATOM 617 N N . MET A 1 79 ? 14.548 -1.580 -3.515 1.00 71.12 79 MET A N 1
ATOM 618 C CA . MET A 1 79 ? 13.374 -0.763 -3.812 1.00 71.12 79 MET A CA 1
ATOM 619 C C . MET A 1 79 ? 13.016 0.147 -2.622 1.00 71.12 79 MET A C 1
ATOM 621 O O . MET A 1 79 ? 13.165 -0.291 -1.474 1.00 71.12 79 MET A O 1
ATOM 625 N N . PRO A 1 80 ? 12.532 1.380 -2.877 1.00 65.25 80 PRO A N 1
ATOM 626 C CA . PRO A 1 80 ? 11.989 2.264 -1.843 1.00 65.25 80 PRO A CA 1
ATOM 627 C C . PRO A 1 80 ? 10.701 1.712 -1.204 1.00 65.25 80 PRO A C 1
ATOM 629 O O . PRO A 1 80 ? 10.190 0.668 -1.599 1.00 65.25 80 PRO A O 1
ATOM 632 N N . ASN A 1 81 ? 10.176 2.431 -0.207 1.00 61.59 81 ASN A N 1
ATOM 633 C CA . ASN A 1 81 ? 8.869 2.166 0.408 1.00 61.59 81 ASN A CA 1
ATOM 634 C C . ASN A 1 81 ? 7.739 2.953 -0.286 1.00 61.59 81 ASN A C 1
ATOM 636 O O . ASN A 1 81 ? 6.721 3.217 0.356 1.00 61.59 81 ASN A O 1
ATOM 640 N N . GLU A 1 82 ? 7.902 3.317 -1.561 1.00 60.97 82 GLU A N 1
ATOM 641 C CA . GLU A 1 82 ? 6.903 3.982 -2.422 1.00 60.97 82 GLU A CA 1
ATOM 642 C C . GLU A 1 82 ? 7.111 3.604 -3.899 1.00 60.97 82 GLU A C 1
ATOM 644 O O . GLU A 1 82 ? 8.178 3.104 -4.249 1.00 60.97 82 GLU A O 1
ATOM 649 N N . ASP A 1 83 ? 6.120 3.810 -4.774 1.00 68.12 83 ASP A N 1
ATOM 650 C CA . ASP A 1 83 ? 6.272 3.525 -6.211 1.00 68.12 83 ASP A CA 1
ATOM 651 C C . ASP A 1 83 ? 7.542 4.179 -6.784 1.00 68.12 83 ASP A C 1
ATOM 653 O O . ASP A 1 83 ? 7.804 5.368 -6.586 1.00 68.12 83 ASP A O 1
ATOM 657 N N . ALA A 1 84 ? 8.331 3.404 -7.528 1.00 74.88 84 ALA A N 1
ATOM 658 C CA . ALA A 1 84 ? 9.609 3.863 -8.048 1.00 74.88 84 ALA A CA 1
ATOM 659 C C . ALA A 1 84 ? 9.443 4.368 -9.485 1.00 74.88 84 ALA A C 1
ATOM 661 O O . ALA A 1 84 ? 9.186 3.605 -10.421 1.00 74.88 84 ALA A O 1
ATOM 662 N N . VAL A 1 85 ? 9.605 5.677 -9.669 1.00 80.75 85 VAL A N 1
ATOM 663 C CA . VAL A 1 85 ? 9.537 6.317 -10.988 1.00 80.75 85 VAL A CA 1
ATOM 664 C C . VAL A 1 85 ? 10.938 6.511 -11.560 1.00 80.75 85 VAL A C 1
ATOM 666 O O . VAL A 1 85 ? 11.823 7.051 -10.889 1.00 80.75 85 VAL A O 1
ATOM 669 N N . PHE A 1 86 ? 11.107 6.110 -12.820 1.00 84.38 86 PHE A N 1
ATOM 670 C CA . PHE A 1 86 ? 12.362 6.203 -13.555 1.00 84.38 86 PHE A CA 1
ATOM 671 C C . PHE A 1 86 ? 12.177 7.012 -14.829 1.00 84.38 86 PHE A C 1
ATOM 673 O O . PHE A 1 86 ? 11.330 6.692 -15.667 1.00 84.38 86 PHE A O 1
ATOM 680 N N . ASP A 1 87 ? 13.049 7.996 -15.009 1.00 86.88 87 ASP A N 1
ATOM 681 C CA . ASP A 1 87 ? 13.299 8.589 -16.316 1.00 86.88 87 ASP A CA 1
ATOM 682 C C . ASP A 1 87 ? 14.586 7.985 -16.894 1.00 86.88 87 ASP A C 1
ATOM 684 O O . ASP A 1 87 ? 15.639 7.994 -16.254 1.00 86.88 87 ASP A O 1
ATOM 688 N N . ILE A 1 88 ? 14.489 7.417 -18.096 1.00 89.12 88 ILE A N 1
ATOM 689 C CA . ILE A 1 88 ? 15.581 6.726 -18.783 1.00 89.12 88 ILE A CA 1
ATOM 690 C C . ILE A 1 88 ? 15.873 7.462 -20.082 1.00 89.12 88 ILE A C 1
ATOM 692 O O . ILE A 1 88 ? 15.005 7.611 -20.940 1.00 89.12 88 ILE A O 1
ATOM 696 N N . TYR A 1 89 ? 17.119 7.882 -20.240 1.00 91.75 89 TYR A N 1
ATOM 697 C CA . TYR A 1 89 ? 17.591 8.609 -21.408 1.00 91.75 89 TYR A CA 1
ATOM 698 C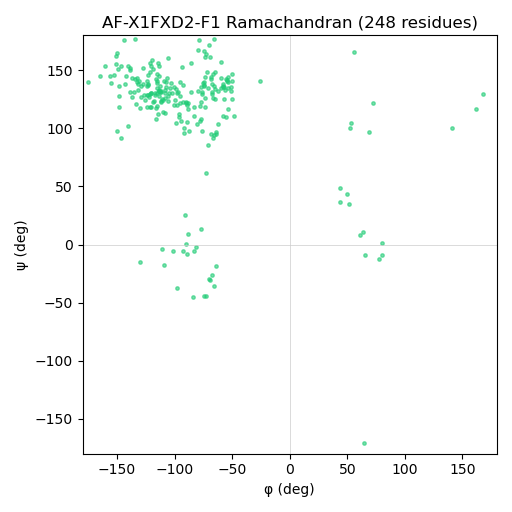 C . TYR A 1 89 ? 18.621 7.766 -22.146 1.00 91.75 89 TYR A C 1
ATOM 700 O O . TYR A 1 89 ? 19.525 7.206 -21.522 1.00 91.75 89 TYR A O 1
ATOM 708 N N . VAL A 1 90 ? 18.500 7.688 -23.471 1.00 91.94 90 VAL A N 1
ATOM 709 C CA . VAL A 1 90 ? 19.589 7.223 -24.335 1.00 91.94 90 VAL A CA 1
ATOM 710 C C . VAL A 1 90 ? 20.358 8.447 -24.787 1.00 91.94 90 VAL A C 1
ATOM 712 O O . VAL A 1 90 ? 19.792 9.367 -25.377 1.00 91.94 90 VAL A O 1
ATOM 715 N N . GLU A 1 91 ? 21.650 8.456 -24.498 1.00 91.62 91 GLU A N 1
ATOM 716 C CA . GLU A 1 91 ? 22.525 9.582 -24.778 1.00 91.62 91 GLU A CA 1
ATOM 717 C C . GLU A 1 91 ? 23.693 9.153 -25.658 1.00 91.62 91 GLU A C 1
ATOM 719 O O . GLU A 1 91 ? 24.223 8.048 -25.541 1.00 91.62 91 GLU A O 1
ATOM 724 N N . ARG A 1 92 ? 24.127 10.062 -26.523 1.00 89.94 92 ARG A N 1
ATOM 725 C CA . ARG A 1 92 ? 25.283 9.914 -27.397 1.00 89.94 92 ARG A CA 1
ATOM 726 C C . ARG A 1 92 ? 26.150 11.150 -27.255 1.00 89.94 92 ARG A C 1
ATOM 728 O O . ARG A 1 92 ? 25.730 12.258 -27.578 1.00 89.94 92 ARG A O 1
ATOM 735 N N . ASN A 1 93 ? 27.379 10.967 -26.774 1.00 83.19 93 ASN A N 1
ATOM 736 C CA . ASN A 1 93 ? 28.327 12.061 -26.520 1.00 83.19 93 ASN A CA 1
ATOM 737 C C . ASN A 1 93 ? 27.734 13.209 -25.669 1.00 83.19 93 ASN A C 1
ATOM 739 O O . ASN A 1 93 ? 28.043 14.375 -25.901 1.00 83.19 93 ASN A O 1
ATOM 743 N N . GLY A 1 94 ? 26.858 12.885 -24.712 1.00 77.56 94 GLY A N 1
ATOM 744 C CA . GLY A 1 94 ? 26.184 13.864 -23.850 1.00 77.56 94 GLY A CA 1
ATOM 745 C C . GLY A 1 94 ? 24.973 14.569 -24.474 1.00 77.56 94 GLY A C 1
ATOM 746 O O . GLY A 1 94 ? 24.368 15.408 -23.815 1.00 77.56 94 GLY A O 1
ATOM 747 N N . ALA A 1 95 ? 24.599 14.243 -25.715 1.00 84.56 95 ALA A N 1
ATOM 748 C CA . ALA A 1 95 ? 23.332 14.660 -26.311 1.00 84.56 95 ALA A CA 1
ATOM 749 C C . ALA A 1 95 ? 22.277 13.561 -26.136 1.00 84.56 95 ALA A C 1
ATOM 751 O O . ALA A 1 95 ? 22.585 12.382 -26.291 1.00 84.56 95 ALA A O 1
ATOM 752 N N . GLN A 1 96 ? 21.039 13.943 -25.833 1.00 89.88 96 GLN A N 1
ATOM 753 C CA . GLN A 1 96 ? 19.918 13.012 -25.738 1.00 89.88 96 GLN A CA 1
ATOM 754 C C . GLN A 1 96 ? 19.435 12.625 -27.141 1.00 89.88 96 GLN A C 1
ATOM 756 O O . GLN A 1 96 ? 19.038 13.497 -27.913 1.00 89.88 96 GLN A O 1
ATOM 761 N N . ASP A 1 97 ? 19.429 11.326 -27.432 1.00 86.12 97 ASP A N 1
ATOM 762 C CA . ASP A 1 97 ? 18.881 10.768 -28.672 1.00 86.12 97 ASP A CA 1
ATOM 763 C C . ASP A 1 97 ? 17.439 10.248 -28.452 1.00 86.12 97 ASP A C 1
ATOM 765 O O . ASP A 1 97 ? 16.582 10.450 -29.310 1.00 86.12 97 ASP A O 1
ATOM 769 N N . ASP A 1 98 ? 17.134 9.651 -27.288 1.00 89.50 98 ASP A N 1
ATOM 770 C CA . ASP A 1 98 ? 15.800 9.103 -26.971 1.00 89.50 98 ASP A CA 1
ATOM 771 C C . ASP A 1 98 ? 15.470 9.160 -25.466 1.00 89.50 98 ASP A C 1
ATOM 773 O O . ASP A 1 98 ? 16.349 9.364 -24.619 1.00 89.50 98 ASP A O 1
ATOM 777 N N . TYR A 1 99 ? 14.189 8.991 -25.130 1.00 89.19 99 TYR A N 1
ATOM 778 C CA . TYR A 1 99 ? 13.644 9.071 -23.777 1.00 89.19 99 TYR A CA 1
ATOM 779 C C . TYR A 1 99 ? 12.525 8.054 -23.537 1.00 89.19 99 TYR A C 1
ATOM 781 O O . TYR A 1 99 ? 11.606 7.898 -24.338 1.00 89.19 99 TYR A O 1
ATOM 789 N N . HIS A 1 100 ? 12.554 7.432 -22.362 1.00 83.44 100 HIS A N 1
ATOM 790 C CA . HIS A 1 100 ? 11.492 6.571 -21.871 1.00 83.44 100 HIS A CA 1
ATOM 791 C C . HIS A 1 100 ? 11.242 6.819 -20.384 1.00 83.44 100 HIS A C 1
ATOM 793 O O . HIS A 1 100 ? 12.169 6.788 -19.575 1.00 83.44 100 HIS A O 1
ATOM 799 N N . ARG A 1 101 ? 9.973 7.005 -20.017 1.00 81.25 101 ARG A N 1
ATOM 800 C CA . ARG A 1 101 ? 9.523 6.992 -18.625 1.00 81.25 101 ARG A CA 1
ATOM 801 C C . ARG A 1 101 ? 8.852 5.672 -18.331 1.00 81.25 101 ARG A C 1
ATOM 803 O O . ARG A 1 101 ? 7.923 5.291 -19.039 1.00 81.25 101 ARG A O 1
ATOM 810 N N . THR A 1 102 ? 9.261 5.048 -17.239 1.00 76.81 102 THR A N 1
ATOM 811 C CA . THR A 1 102 ? 8.549 3.908 -16.670 1.00 76.81 102 THR A CA 1
ATOM 812 C C . THR A 1 102 ? 8.267 4.164 -15.197 1.00 76.81 102 THR A C 1
ATOM 814 O O . THR A 1 102 ? 8.979 4.903 -14.508 1.00 76.81 102 THR A O 1
ATOM 817 N N . VAL A 1 103 ? 7.196 3.550 -14.720 1.00 70.31 103 VAL A N 1
ATOM 818 C CA . VAL A 1 103 ? 6.855 3.495 -13.307 1.00 70.31 103 VAL A CA 1
ATOM 819 C C . VAL A 1 103 ? 6.924 2.029 -12.934 1.00 70.31 103 VAL A C 1
ATOM 821 O O . VAL A 1 103 ? 6.051 1.255 -13.326 1.00 70.31 103 VAL A O 1
ATOM 824 N N . ILE A 1 104 ? 7.947 1.651 -12.169 1.00 67.69 104 ILE A N 1
ATOM 825 C CA . ILE A 1 104 ? 7.906 0.366 -11.486 1.00 67.69 104 ILE A CA 1
ATOM 826 C C . ILE A 1 104 ? 6.960 0.578 -10.321 1.00 67.69 104 ILE A C 1
ATOM 828 O O . ILE A 1 104 ? 7.339 1.107 -9.271 1.00 67.69 104 ILE A O 1
ATOM 832 N N . LYS A 1 105 ? 5.710 0.176 -10.532 1.00 58.81 105 LYS A N 1
ATOM 833 C CA . LYS A 1 105 ? 4.795 0.011 -9.417 1.00 58.81 105 LYS A CA 1
ATOM 834 C C . LYS A 1 105 ? 5.450 -0.971 -8.475 1.00 58.81 105 LYS A C 1
ATOM 836 O O . LYS A 1 105 ? 5.829 -2.073 -8.887 1.00 58.81 105 LYS A O 1
ATOM 841 N N . LEU A 1 106 ? 5.601 -0.571 -7.225 1.00 53.81 106 LEU A N 1
ATOM 842 C CA . LEU A 1 106 ? 5.846 -1.581 -6.225 1.00 53.81 106 LEU A CA 1
ATOM 843 C C . LEU A 1 106 ? 4.666 -2.532 -6.292 1.00 53.81 106 LEU A C 1
ATOM 845 O O . LEU A 1 106 ? 3.513 -2.112 -6.424 1.00 53.81 106 LEU A O 1
ATOM 849 N N . GLY A 1 107 ? 4.966 -3.826 -6.264 1.00 46.34 107 GLY A N 1
ATOM 850 C CA . GLY A 1 107 ? 3.935 -4.835 -6.126 1.00 46.34 107 GLY A CA 1
ATOM 851 C C . GLY A 1 107 ? 3.442 -4.795 -4.697 1.00 46.34 107 GLY A C 1
ATOM 852 O O . GLY A 1 107 ? 3.593 -5.766 -3.964 1.00 46.34 107 GLY A O 1
ATOM 853 N N . TYR A 1 108 ? 2.892 -3.656 -4.282 1.00 51.56 108 TYR A N 1
ATOM 854 C CA . TYR A 1 108 ? 2.080 -3.647 -3.111 1.00 51.56 108 TYR A CA 1
ATOM 855 C C . TYR A 1 108 ? 0.831 -4.429 -3.476 1.00 51.56 108 TYR A C 1
ATOM 857 O O . TYR A 1 108 ? -0.089 -3.868 -4.069 1.00 51.56 108 TYR A O 1
ATOM 865 N N . GLY A 1 109 ? 0.762 -5.726 -3.183 1.00 53.69 109 GLY A N 1
ATOM 866 C CA . GLY A 1 109 ? -0.584 -6.258 -2.996 1.00 53.69 109 GLY A CA 1
ATOM 867 C C . GLY A 1 109 ? -1.241 -5.489 -1.846 1.00 53.69 109 GLY A C 1
ATOM 868 O O . GLY A 1 109 ? -0.572 -4.807 -1.071 1.00 53.69 109 GLY A O 1
ATOM 869 N N . GLU A 1 110 ? -2.563 -5.470 -1.796 1.00 63.59 110 GLU A N 1
ATOM 870 C CA . GLU A 1 110 ? -3.235 -4.537 -0.898 1.00 63.59 110 GLU A CA 1
ATOM 871 C C . GLU A 1 110 ? -2.968 -4.919 0.568 1.00 63.59 110 GLU A C 1
ATOM 873 O O . GLU A 1 110 ? -3.150 -6.087 0.928 1.00 63.59 110 GLU A O 1
ATOM 878 N N . PRO A 1 111 ? -2.531 -3.978 1.433 1.00 69.75 111 PRO A N 1
ATOM 879 C CA . PRO A 1 111 ? -2.575 -4.220 2.864 1.00 69.75 111 PRO A CA 1
ATOM 880 C C . PRO A 1 111 ? -4.035 -4.457 3.242 1.00 69.75 111 PRO A C 1
ATOM 882 O O . PRO A 1 111 ? -4.920 -3.717 2.805 1.00 69.75 111 PRO A O 1
ATOM 885 N N . HIS A 1 112 ? -4.279 -5.481 4.047 1.00 82.06 112 HIS A N 1
ATOM 886 C CA . HIS A 1 112 ? -5.624 -5.825 4.474 1.00 82.06 112 HIS A CA 1
ATOM 887 C C . HIS A 1 112 ? -5.578 -6.229 5.938 1.00 82.06 112 HIS A C 1
ATOM 889 O O . HIS A 1 112 ? -5.109 -7.312 6.289 1.00 82.06 112 HIS A O 1
ATOM 895 N N . ILE A 1 113 ? -6.001 -5.309 6.804 1.00 87.19 113 ILE A N 1
ATOM 896 C CA . ILE A 1 113 ? -6.036 -5.556 8.241 1.00 87.19 113 ILE A CA 1
ATOM 897 C C . ILE A 1 113 ? -7.370 -6.187 8.614 1.00 87.19 113 ILE A C 1
ATOM 899 O O . ILE A 1 113 ? -8.422 -5.586 8.416 1.00 87.19 113 ILE A O 1
ATOM 903 N N . THR A 1 114 ? -7.313 -7.369 9.211 1.00 90.12 114 THR A N 1
ATOM 904 C CA . THR A 1 114 ? -8.488 -8.111 9.666 1.00 90.12 114 THR A CA 1
ATOM 905 C C . THR A 1 114 ? -8.479 -8.262 11.178 1.00 90.12 114 THR A C 1
ATOM 907 O O . THR A 1 114 ? -7.434 -8.487 11.796 1.00 90.12 114 THR A O 1
ATOM 910 N N . ILE A 1 115 ? -9.661 -8.182 11.785 1.00 92.31 115 ILE A N 1
ATOM 911 C CA . ILE A 1 115 ? -9.862 -8.506 13.194 1.00 92.31 115 ILE A CA 1
ATOM 912 C C . ILE A 1 115 ? -9.960 -10.027 13.305 1.00 92.31 115 ILE A C 1
ATOM 914 O O . ILE A 1 115 ? -10.990 -10.617 12.982 1.00 92.31 115 ILE A O 1
ATOM 918 N N . GLN A 1 116 ? -8.883 -10.657 13.775 1.00 93.69 116 GLN A N 1
ATOM 919 C CA . GLN A 1 116 ? -8.819 -12.110 13.947 1.00 93.69 116 GLN A CA 1
ATOM 920 C C . GLN A 1 116 ? -9.661 -12.578 15.127 1.00 93.69 116 GLN A C 1
ATOM 922 O O . GLN A 1 116 ? -10.399 -13.559 15.039 1.00 93.69 116 GLN A O 1
ATOM 927 N N . SER A 1 117 ? -9.563 -11.870 16.249 1.00 94.12 117 SER A N 1
ATOM 928 C CA . SER A 1 117 ? -10.328 -12.198 17.443 1.00 94.12 117 SER A CA 1
ATOM 929 C C . SER A 1 117 ? -10.654 -10.959 18.257 1.00 94.12 117 SER A C 1
ATOM 931 O O . SER A 1 117 ? -9.918 -9.968 18.260 1.00 94.12 117 SER A O 1
ATOM 933 N N . ILE A 1 118 ? -11.784 -11.042 18.953 1.00 95.12 118 ILE A N 1
ATOM 934 C CA . ILE A 1 118 ? -12.215 -10.077 19.950 1.00 95.12 118 ILE A CA 1
ATOM 935 C C . ILE A 1 118 ? -12.756 -10.847 21.151 1.00 95.12 118 ILE A C 1
ATOM 937 O O . ILE A 1 118 ? -13.607 -11.722 20.998 1.00 95.12 118 ILE A O 1
ATOM 941 N N . ASP A 1 119 ? -12.229 -10.537 22.324 1.00 96.75 119 ASP A N 1
ATOM 942 C CA . ASP A 1 119 ? -12.594 -11.151 23.594 1.00 96.75 119 ASP A CA 1
ATOM 943 C C . ASP A 1 119 ? -13.077 -10.061 24.551 1.00 96.75 119 ASP A C 1
ATOM 945 O O . ASP A 1 119 ? -12.426 -9.024 24.715 1.00 96.75 119 ASP A O 1
ATOM 949 N N . PHE A 1 120 ? -14.265 -10.262 25.112 1.00 96.06 120 PHE A N 1
ATOM 950 C CA . PHE A 1 120 ? -14.964 -9.284 25.937 1.00 96.06 120 PHE A CA 1
ATOM 951 C C . PHE A 1 120 ? -16.027 -9.973 26.807 1.00 96.06 120 PHE A C 1
ATOM 953 O O . PHE A 1 120 ? -16.556 -11.017 26.421 1.00 96.06 120 PHE A O 1
ATOM 960 N N . PRO A 1 121 ? -16.389 -9.397 27.967 1.00 96.25 121 PRO A N 1
ATOM 961 C CA . PRO A 1 121 ? -17.474 -9.930 28.784 1.00 96.25 121 PRO A CA 1
ATOM 962 C C . PRO A 1 121 ? -18.837 -9.691 28.119 1.00 96.25 121 PRO A C 1
ATOM 964 O O . PRO A 1 121 ? -19.125 -8.580 27.679 1.00 96.25 121 PRO A O 1
ATOM 967 N N . GLU A 1 122 ? -19.713 -10.700 28.093 1.00 94.88 122 GLU A N 1
ATOM 968 C CA . GLU A 1 122 ? -21.073 -10.567 27.534 1.00 94.88 122 GLU A CA 1
ATOM 969 C C . GLU A 1 122 ? -21.987 -9.679 28.391 1.00 94.88 122 GLU A C 1
ATOM 971 O O . GLU A 1 122 ? -22.874 -8.998 27.870 1.00 94.88 122 GLU A O 1
ATOM 976 N N . SER A 1 123 ? -21.762 -9.661 29.706 1.00 95.00 123 SER A N 1
ATOM 977 C CA . SER A 1 123 ? -22.477 -8.818 30.661 1.00 95.00 123 SER A CA 1
ATOM 978 C C . SER A 1 123 ? -21.535 -8.235 31.699 1.00 95.00 123 SER A C 1
ATOM 980 O O . SER A 1 123 ? -20.537 -8.864 32.049 1.00 95.00 123 SER A O 1
ATOM 982 N N . GLN A 1 124 ? -21.863 -7.049 32.210 1.00 96.06 124 GLN A N 1
ATOM 983 C CA . GLN A 1 124 ? -21.051 -6.406 33.232 1.00 96.06 124 GLN A CA 1
ATOM 984 C C . GLN A 1 124 ? -21.861 -5.463 34.132 1.00 96.06 124 GLN A C 1
ATOM 986 O O . GLN A 1 124 ? -22.791 -4.781 33.687 1.00 96.06 124 GLN A O 1
ATOM 991 N N . VAL A 1 125 ? -21.481 -5.393 35.412 1.00 93.69 125 VAL A N 1
ATOM 992 C CA . VAL A 1 125 ? -22.087 -4.482 36.397 1.00 93.69 125 VAL A CA 1
ATOM 993 C C . VAL A 1 125 ? -21.785 -3.019 36.027 1.00 93.69 125 VAL A C 1
ATOM 995 O O . VAL A 1 125 ? -20.632 -2.699 35.716 1.00 93.69 125 VAL A O 1
ATOM 998 N N . PRO A 1 126 ? -22.762 -2.091 36.098 1.00 93.81 126 PRO A N 1
ATOM 999 C CA . PRO A 1 126 ? -22.517 -0.667 35.873 1.00 93.81 126 PRO A CA 1
ATOM 1000 C C . PRO A 1 126 ? -21.346 -0.112 36.689 1.00 93.81 126 PRO A C 1
ATOM 1002 O O . PRO A 1 126 ? -21.131 -0.511 37.831 1.00 93.81 126 PRO A O 1
ATOM 1005 N N . LEU A 1 127 ? -20.628 0.855 36.112 1.00 90.31 127 LEU A N 1
ATOM 1006 C CA . LEU A 1 127 ? -19.449 1.537 36.667 1.00 90.31 127 LEU A CA 1
ATOM 1007 C C . LEU A 1 127 ? -18.203 0.665 36.867 1.00 90.31 127 LEU A C 1
ATOM 1009 O O . LEU A 1 127 ? -17.130 1.208 37.134 1.00 90.31 127 LEU A O 1
ATOM 1013 N N . SER A 1 128 ? -18.304 -0.655 36.716 1.00 93.94 128 SER A N 1
ATOM 1014 C CA . SER A 1 128 ? -17.127 -1.522 36.738 1.00 93.94 128 SER A CA 1
ATOM 1015 C C . SER A 1 128 ? -16.311 -1.391 35.446 1.00 93.94 128 SER A C 1
ATOM 1017 O O . SER A 1 128 ? -16.783 -0.872 34.432 1.00 93.94 128 SER A O 1
ATOM 1019 N N . SER A 1 129 ? -15.049 -1.819 35.490 1.00 94.50 129 SER A N 1
ATOM 1020 C CA . SER A 1 129 ? -14.166 -1.768 34.326 1.00 94.50 129 SER A CA 1
ATOM 1021 C C . SER A 1 129 ? -14.512 -2.889 33.347 1.00 94.50 129 SER A C 1
ATOM 1023 O O . SER A 1 129 ? -14.608 -4.051 33.738 1.00 94.50 129 SER A O 1
ATOM 1025 N N . VAL A 1 130 ? -14.649 -2.545 32.072 1.00 94.50 130 VAL A N 1
ATOM 1026 C CA . VAL A 1 130 ? -14.708 -3.489 30.956 1.00 94.50 130 VAL A CA 1
ATOM 1027 C C . VAL A 1 130 ? -13.331 -3.555 30.316 1.00 94.50 130 VAL A C 1
ATOM 1029 O O . VAL A 1 130 ? -12.721 -2.518 30.047 1.00 94.50 130 VAL A O 1
ATOM 1032 N N . GLU A 1 131 ? -12.864 -4.768 30.049 1.00 95.06 131 GLU A N 1
ATOM 1033 C CA . GLU A 1 131 ? -11.680 -5.027 29.237 1.00 95.06 131 GLU A CA 1
ATOM 1034 C C . GLU A 1 131 ? -12.103 -5.706 27.933 1.00 95.06 131 GLU A C 1
ATOM 1036 O O . GLU A 1 131 ? -12.889 -6.652 27.949 1.00 95.06 131 GLU A O 1
ATOM 1041 N N . VAL A 1 132 ? -11.598 -5.196 26.811 1.00 93.75 132 VAL A N 1
ATOM 1042 C CA . VAL A 1 132 ? -11.762 -5.794 25.485 1.00 93.75 132 VAL A CA 1
ATOM 1043 C C . VAL A 1 132 ? -10.374 -6.072 24.931 1.00 93.75 132 VAL A C 1
ATOM 1045 O O . VAL A 1 132 ? -9.583 -5.143 24.733 1.00 93.75 132 VAL A O 1
ATOM 1048 N N . ASN A 1 133 ? -10.086 -7.344 24.685 1.00 93.50 133 ASN A N 1
ATOM 1049 C CA . ASN A 1 133 ? -8.845 -7.800 24.077 1.00 93.50 133 ASN A CA 1
ATOM 1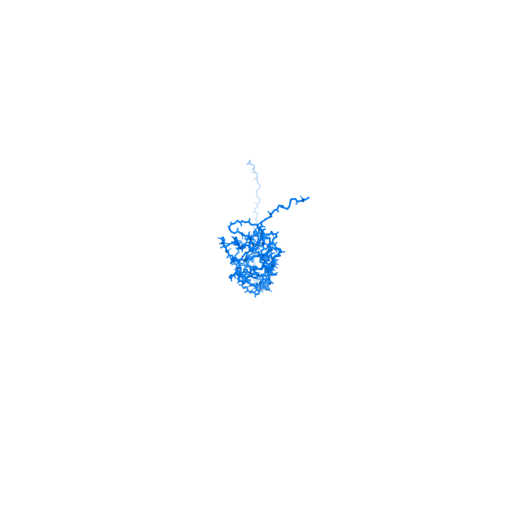050 C C . ASN A 1 133 ? -9.090 -8.082 22.597 1.00 93.50 133 ASN A C 1
ATOM 1052 O O . ASN A 1 133 ? -10.100 -8.674 22.224 1.00 93.50 133 ASN A O 1
ATOM 1056 N N . LEU A 1 134 ? -8.177 -7.638 21.741 1.00 92.50 134 LEU A N 1
ATOM 1057 C CA . LEU A 1 134 ? -8.287 -7.812 20.298 1.00 92.50 134 LEU A CA 1
ATOM 1058 C C . LEU A 1 134 ? -6.980 -8.329 19.711 1.00 92.50 134 LEU A C 1
ATOM 1060 O O . LEU A 1 134 ? -5.903 -7.904 20.126 1.00 92.50 134 LEU A O 1
ATOM 1064 N N . THR A 1 135 ? -7.091 -9.202 18.714 1.00 91.38 135 THR A N 1
ATOM 1065 C CA . THR A 1 135 ? -5.967 -9.618 17.870 1.00 91.38 135 THR A CA 1
ATOM 1066 C C . THR A 1 135 ? -6.245 -9.197 16.441 1.00 91.38 135 THR A C 1
ATOM 1068 O O . THR A 1 135 ? -7.320 -9.453 15.897 1.00 91.38 135 THR A O 1
ATOM 1071 N N . LEU A 1 136 ? -5.263 -8.542 15.845 1.00 90.19 136 LEU A N 1
ATOM 1072 C CA . LEU A 1 136 ? -5.284 -8.043 14.482 1.00 90.19 136 LEU A CA 1
ATOM 1073 C C . LEU A 1 136 ? -4.236 -8.786 13.694 1.00 90.19 136 LEU A C 1
ATOM 1075 O O . LEU A 1 136 ? -3.178 -9.085 14.239 1.00 90.19 136 LEU A O 1
ATOM 1079 N N . GLU A 1 137 ? -4.503 -9.003 12.421 1.00 89.31 137 GLU A N 1
ATOM 1080 C CA . GLU A 1 137 ? -3.521 -9.536 11.494 1.00 89.31 137 GLU A CA 1
ATOM 1081 C C . GLU A 1 137 ? -3.557 -8.728 10.210 1.00 89.31 137 GLU A C 1
ATOM 1083 O O . GLU A 1 137 ? -4.622 -8.315 9.743 1.00 89.31 137 GLU A O 1
ATOM 1088 N N . ASN A 1 138 ? -2.383 -8.511 9.635 1.00 86.62 138 ASN A N 1
ATOM 1089 C CA . ASN A 1 138 ? -2.294 -8.066 8.261 1.00 86.62 138 ASN A CA 1
ATOM 1090 C C . ASN A 1 138 ? -2.290 -9.284 7.334 1.00 86.62 138 ASN A C 1
ATOM 1092 O O . ASN A 1 138 ? -1.252 -9.905 7.113 1.00 86.62 138 ASN A O 1
ATOM 1096 N N . THR A 1 139 ? -3.463 -9.610 6.798 1.00 85.25 139 THR A N 1
ATOM 1097 C CA . THR A 1 139 ? -3.652 -10.686 5.810 1.00 85.25 139 THR A CA 1
ATOM 1098 C C . THR A 1 139 ? -3.333 -10.228 4.386 1.00 85.25 139 THR A C 1
ATOM 1100 O O . THR A 1 139 ? -3.326 -11.031 3.452 1.00 85.25 139 THR A O 1
ATOM 1103 N N . GLY A 1 140 ? -3.056 -8.933 4.213 1.00 76.69 140 GLY A N 1
ATOM 1104 C CA . GLY A 1 140 ? -2.536 -8.373 2.978 1.00 76.69 140 GLY A CA 1
ATOM 1105 C C . GLY A 1 140 ? -1.077 -8.748 2.743 1.00 76.69 140 GLY A C 1
ATOM 1106 O O . GLY A 1 140 ? -0.344 -9.143 3.647 1.00 76.69 140 GLY A O 1
ATOM 1107 N N . SER A 1 141 ? -0.617 -8.574 1.508 1.00 71.19 141 SER A N 1
ATOM 1108 C CA . SER A 1 141 ? 0.755 -8.933 1.129 1.00 71.19 141 SER A CA 1
ATOM 1109 C C . SER A 1 141 ? 1.770 -7.806 1.348 1.00 71.19 141 SER A C 1
ATOM 1111 O O . SER A 1 141 ? 2.905 -7.915 0.895 1.00 71.19 141 SER A O 1
ATOM 1113 N N . THR A 1 142 ? 1.386 -6.706 2.004 1.00 69.19 142 THR A N 1
ATOM 1114 C CA . THR A 1 142 ? 2.292 -5.581 2.309 1.00 69.19 142 THR A CA 1
ATOM 1115 C C . THR A 1 142 ? 2.059 -4.998 3.676 1.00 69.19 142 THR A C 1
ATOM 1117 O O . THR A 1 142 ? 0.922 -4.986 4.136 1.00 69.19 142 THR A O 1
ATOM 1120 N N . SER A 1 143 ? 3.091 -4.392 4.259 1.00 71.81 143 SER A N 1
ATOM 1121 C CA . SER A 1 143 ? 2.966 -3.687 5.528 1.00 71.81 143 SER A CA 1
ATOM 1122 C C . SER A 1 143 ? 1.961 -2.532 5.474 1.00 71.81 143 SER A C 1
ATOM 1124 O O . SER A 1 143 ? 1.881 -1.809 4.482 1.00 71.81 143 SER A O 1
ATOM 1126 N N . ALA A 1 144 ? 1.223 -2.327 6.563 1.00 71.56 144 ALA A N 1
ATOM 1127 C CA . ALA A 1 144 ? 0.249 -1.248 6.692 1.00 71.56 144 ALA A CA 1
ATOM 1128 C C . ALA A 1 144 ? 0.566 -0.370 7.903 1.00 71.56 144 ALA A C 1
ATOM 1130 O O . ALA A 1 144 ? 0.836 -0.887 8.986 1.00 71.56 144 ALA A O 1
ATOM 1131 N N . PHE A 1 145 ? 0.459 0.952 7.738 1.00 72.12 145 PHE A N 1
ATOM 1132 C CA . PHE A 1 145 ? 0.326 1.869 8.867 1.00 72.12 145 PHE A CA 1
ATOM 1133 C C . PHE A 1 145 ? -1.161 2.032 9.179 1.00 72.12 145 PHE A C 1
ATOM 1135 O O . PHE A 1 145 ? -1.905 2.661 8.420 1.00 72.12 145 PHE A O 1
ATOM 1142 N N . THR A 1 146 ? -1.600 1.404 10.264 1.00 73.25 146 THR A N 1
ATOM 1143 C CA . THR A 1 146 ? -3.014 1.291 10.623 1.00 73.25 146 THR A CA 1
ATOM 1144 C C . THR A 1 146 ? -3.315 2.068 11.895 1.00 73.25 146 THR A C 1
ATOM 1146 O O . THR A 1 146 ? -2.486 2.140 12.805 1.00 73.25 146 THR A O 1
ATOM 1149 N N . ALA A 1 147 ? -4.506 2.655 11.948 1.00 77.81 147 ALA A N 1
ATOM 1150 C CA . ALA A 1 147 ? -5.077 3.260 13.132 1.00 77.81 147 ALA A CA 1
ATOM 1151 C C . ALA A 1 147 ? -6.340 2.518 13.571 1.00 77.81 147 ALA A C 1
ATOM 1153 O O . ALA A 1 147 ? -7.197 2.156 12.764 1.00 77.81 147 ALA A O 1
ATOM 1154 N N . MET A 1 148 ? -6.495 2.366 14.883 1.00 83.75 148 MET A N 1
ATOM 1155 C CA . MET A 1 148 ? -7.739 1.890 15.479 1.00 83.75 148 MET A CA 1
ATOM 1156 C C . MET A 1 148 ? -8.663 3.070 15.792 1.00 83.75 148 MET A C 1
ATOM 1158 O O . MET A 1 148 ? -8.307 3.956 16.583 1.00 83.75 148 MET A O 1
ATOM 1162 N N . ARG A 1 149 ? -9.868 3.048 15.216 1.00 87.00 149 ARG A N 1
ATOM 1163 C CA . ARG A 1 149 ? -10.972 3.964 15.517 1.00 87.00 149 ARG A CA 1
ATOM 1164 C C . ARG A 1 149 ? -12.025 3.242 16.352 1.00 87.00 149 ARG A C 1
ATOM 1166 O O . ARG A 1 149 ? -12.480 2.162 15.991 1.00 87.00 149 ARG A O 1
ATOM 1173 N N . MET A 1 150 ? -12.433 3.860 17.453 1.00 87.50 150 MET A N 1
ATOM 1174 C CA . MET A 1 150 ? -13.460 3.349 18.356 1.00 87.50 150 MET A CA 1
ATOM 1175 C C . MET A 1 150 ? -14.621 4.332 18.450 1.00 87.50 150 MET A C 1
ATOM 1177 O O . MET A 1 150 ? -14.411 5.515 18.719 1.00 87.50 150 MET A O 1
ATOM 1181 N N . ASN A 1 151 ? -15.841 3.833 18.279 1.00 89.69 151 ASN A N 1
ATOM 1182 C CA . ASN A 1 151 ? -17.067 4.597 18.473 1.00 89.69 151 ASN A CA 1
ATOM 1183 C C . ASN A 1 151 ? -17.865 4.028 19.654 1.00 89.69 151 ASN A C 1
ATOM 1185 O O . ASN A 1 151 ? -18.367 2.899 19.600 1.00 89.69 151 ASN A O 1
ATOM 1189 N N . PHE A 1 152 ? -17.950 4.824 20.719 1.00 89.12 152 PHE A N 1
ATOM 1190 C CA . PHE A 1 152 ? -18.688 4.528 21.939 1.00 89.12 152 PHE A CA 1
ATOM 1191 C C . PHE A 1 152 ? -20.109 5.087 21.803 1.00 89.12 152 PHE A C 1
ATOM 1193 O O . PHE A 1 152 ? -20.349 6.264 22.084 1.00 89.12 152 PHE A O 1
ATOM 1200 N N . HIS A 1 153 ? -21.060 4.239 21.403 1.00 88.88 153 HIS A N 1
ATOM 1201 C CA . HIS A 1 153 ? -22.426 4.656 21.040 1.00 88.88 153 HIS A CA 1
ATOM 1202 C C . HIS A 1 153 ? -23.227 5.259 22.202 1.00 88.88 153 HIS A C 1
ATOM 1204 O O . HIS A 1 153 ? -24.213 5.943 21.982 1.00 88.88 153 HIS A O 1
ATOM 1210 N N . TRP A 1 154 ? -22.824 5.019 23.452 1.00 87.06 154 TRP A N 1
ATOM 1211 C CA . TRP A 1 154 ? -23.484 5.595 24.632 1.00 87.06 154 TRP A CA 1
ATOM 1212 C C . TRP A 1 154 ? -22.912 6.951 25.062 1.00 87.06 154 TRP A C 1
ATOM 1214 O O . TRP A 1 154 ? -23.444 7.574 25.978 1.00 87.06 154 TRP A O 1
ATOM 1224 N N . LEU A 1 155 ? -21.805 7.386 24.456 1.00 84.31 155 LEU A N 1
ATOM 1225 C CA . LEU A 1 155 ? -21.194 8.693 24.707 1.00 84.31 155 LEU A CA 1
ATOM 1226 C C . LEU A 1 155 ? -21.319 9.626 23.501 1.00 84.31 155 LEU A C 1
ATOM 1228 O O . LEU A 1 155 ? -20.820 10.747 23.580 1.00 84.31 155 LEU A O 1
ATOM 1232 N N . ASP A 1 156 ? -21.877 9.138 22.385 1.00 78.38 156 ASP A N 1
ATOM 1233 C CA . ASP A 1 156 ? -21.777 9.758 21.057 1.00 78.38 156 ASP A CA 1
ATOM 1234 C C . ASP A 1 156 ? -20.345 10.234 20.758 1.00 78.38 156 ASP A C 1
ATOM 1236 O O . ASP A 1 156 ? -20.106 11.300 20.188 1.00 78.38 156 ASP A O 1
ATOM 1240 N N . LYS A 1 157 ? -19.362 9.450 21.220 1.00 77.31 157 LYS A N 1
ATOM 1241 C CA . LYS A 1 157 ? -17.954 9.835 21.225 1.00 77.31 157 LYS A CA 1
ATOM 1242 C C . LYS A 1 157 ? -17.144 8.884 20.368 1.00 77.31 157 LYS A C 1
ATOM 1244 O O . LYS A 1 157 ? -17.052 7.686 20.637 1.00 77.31 157 LYS A O 1
ATOM 1249 N N . GLU A 1 158 ? -16.467 9.467 19.391 1.00 75.06 158 GLU A N 1
ATOM 1250 C CA . GLU A 1 158 ? -15.429 8.798 18.626 1.00 75.06 158 GLU A CA 1
ATOM 1251 C C . GLU A 1 158 ? -14.060 9.053 19.266 1.00 75.06 158 GLU A C 1
ATOM 1253 O O . GLU A 1 158 ? -13.739 10.166 19.689 1.00 75.06 158 GLU A O 1
ATOM 1258 N N . THR A 1 159 ? -13.236 8.012 19.342 1.00 76.44 159 THR A N 1
ATOM 1259 C CA . THR A 1 159 ? -11.854 8.114 19.818 1.00 76.44 159 THR A CA 1
ATOM 1260 C C . THR A 1 159 ? -10.940 7.320 18.891 1.00 76.44 159 THR A C 1
ATOM 1262 O O . THR A 1 159 ? -11.219 6.167 18.575 1.00 76.44 159 THR A O 1
ATOM 1265 N N . THR A 1 160 ? -9.842 7.933 18.449 1.00 65.56 160 THR A N 1
ATOM 1266 C CA . THR A 1 160 ? -8.771 7.260 17.692 1.00 65.56 160 THR A CA 1
ATOM 1267 C C . THR A 1 160 ? -7.587 7.094 18.629 1.00 65.56 160 THR A C 1
ATOM 1269 O O . THR A 1 160 ? -7.169 8.078 19.239 1.00 65.56 160 THR A O 1
ATOM 1272 N N . THR A 1 161 ? -7.095 5.871 18.829 1.00 64.81 161 THR A N 1
ATOM 1273 C CA . THR A 1 161 ? -6.308 5.599 20.051 1.00 64.81 161 THR A CA 1
ATOM 1274 C C . THR A 1 161 ? -4.971 4.911 19.817 1.00 64.81 1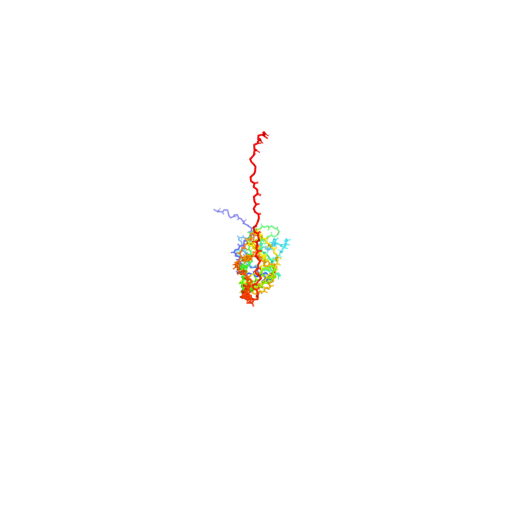61 THR A C 1
ATOM 1276 O O . THR A 1 161 ? -4.124 4.969 20.703 1.00 64.81 161 THR A O 1
ATOM 1279 N N . LYS A 1 162 ? -4.701 4.327 18.644 1.00 67.56 162 LYS A N 1
ATOM 1280 C CA . LYS A 1 162 ? -3.390 3.707 18.409 1.00 67.56 162 LYS A CA 1
ATOM 1281 C C . LYS A 1 162 ? -3.032 3.642 16.936 1.00 67.56 162 LYS A C 1
ATOM 1283 O O . LYS A 1 162 ? -3.896 3.313 16.131 1.00 67.56 162 LYS A O 1
ATOM 1288 N N . TRP A 1 163 ? -1.765 3.929 16.648 1.00 65.50 163 TRP A N 1
ATOM 1289 C CA . TRP A 1 163 ? -1.110 3.713 15.365 1.00 65.50 163 TRP A CA 1
ATOM 1290 C C . TRP A 1 163 ? -0.118 2.562 15.491 1.00 65.50 163 TRP A C 1
ATOM 1292 O O . TRP A 1 163 ? 0.664 2.538 16.443 1.00 65.50 163 TRP A O 1
ATOM 1302 N N . GLU A 1 164 ? -0.139 1.629 14.549 1.00 71.38 164 GLU A N 1
ATOM 1303 C CA . GLU A 1 164 ? 0.775 0.487 14.526 1.00 71.38 164 GLU A CA 1
ATOM 1304 C C . GLU A 1 164 ? 1.178 0.168 13.084 1.00 71.38 164 GLU A C 1
ATOM 1306 O O . GLU A 1 164 ? 0.392 0.355 12.152 1.00 71.38 164 GLU A O 1
ATOM 1311 N N . ILE A 1 165 ? 2.427 -0.261 12.897 1.00 73.44 165 ILE A N 1
ATOM 1312 C CA . ILE A 1 165 ? 2.898 -0.806 11.623 1.00 73.44 165 ILE A CA 1
ATOM 1313 C C . ILE A 1 165 ? 2.775 -2.323 11.730 1.00 73.44 165 ILE A C 1
ATOM 1315 O O . ILE A 1 165 ? 3.381 -2.909 12.623 1.00 73.44 165 ILE A O 1
ATOM 1319 N N . LEU A 1 166 ? 2.012 -2.944 10.830 1.00 77.88 166 LEU A N 1
ATOM 1320 C CA . LEU A 1 166 ? 1.866 -4.402 10.750 1.00 77.88 166 LEU A CA 1
ATOM 1321 C C . LEU A 1 166 ? 2.446 -4.892 9.432 1.00 77.88 166 LEU A C 1
ATOM 1323 O O . LEU A 1 166 ? 1.949 -4.474 8.386 1.00 77.88 166 LEU A O 1
ATOM 1327 N N . ASN A 1 167 ? 3.465 -5.755 9.453 1.00 77.44 167 ASN A N 1
ATOM 1328 C CA . ASN A 1 167 ? 3.970 -6.391 8.231 1.00 77.44 167 ASN A CA 1
ATOM 1329 C C . ASN A 1 167 ? 3.068 -7.569 7.815 1.00 77.44 167 ASN A C 1
ATOM 1331 O O . ASN A 1 167 ? 2.199 -7.967 8.588 1.00 77.44 167 ASN A O 1
ATOM 1335 N N . PRO A 1 168 ? 3.213 -8.116 6.597 1.00 78.81 168 PRO A N 1
ATOM 1336 C CA . PRO A 1 168 ? 2.408 -9.252 6.148 1.00 78.81 168 PRO A CA 1
ATOM 1337 C C . PRO A 1 168 ? 2.521 -10.453 7.088 1.00 78.81 168 PRO A C 1
ATOM 1339 O O . PRO A 1 168 ? 3.631 -10.856 7.436 1.00 78.81 168 PRO A O 1
ATOM 1342 N N . ASN A 1 169 ? 1.383 -11.047 7.451 1.00 77.75 169 ASN A N 1
ATOM 1343 C CA . ASN A 1 169 ? 1.257 -12.137 8.428 1.00 77.75 169 ASN A CA 1
ATOM 1344 C C . ASN A 1 169 ? 1.725 -11.785 9.857 1.00 77.75 169 ASN A C 1
ATOM 1346 O O . ASN A 1 169 ? 1.787 -12.671 10.711 1.00 77.75 169 ASN A O 1
ATOM 1350 N N . ASP A 1 170 ? 2.049 -10.517 10.146 1.00 83.00 170 ASP A N 1
ATOM 1351 C CA . ASP A 1 170 ? 2.238 -10.077 11.526 1.00 83.00 170 ASP A CA 1
ATOM 1352 C C . ASP A 1 170 ? 0.877 -9.961 12.205 1.00 83.00 170 ASP A C 1
ATOM 1354 O O . ASP A 1 170 ? -0.088 -9.425 11.644 1.00 83.00 170 ASP A O 1
ATOM 1358 N N . ALA A 1 171 ? 0.843 -10.397 13.462 1.00 86.62 171 ALA A N 1
ATOM 1359 C CA . ALA A 1 171 ? -0.276 -10.172 14.351 1.00 86.62 171 ALA A CA 1
ATOM 1360 C C . ALA A 1 171 ? 0.093 -9.171 15.449 1.00 86.62 171 ALA A C 1
ATOM 1362 O O . ALA A 1 171 ? 1.185 -9.224 16.018 1.00 86.62 171 ALA A O 1
ATOM 1363 N N . ALA A 1 172 ? -0.844 -8.289 15.787 1.00 86.75 172 ALA A N 1
ATOM 1364 C CA . ALA A 1 172 ? -0.730 -7.405 16.939 1.00 86.75 172 ALA A CA 1
ATOM 1365 C C . ALA A 1 172 ? -1.918 -7.576 17.871 1.00 86.75 172 ALA A C 1
ATOM 1367 O O . ALA A 1 172 ? -3.068 -7.694 17.446 1.00 86.75 172 ALA A O 1
ATOM 1368 N N . THR A 1 173 ? -1.628 -7.544 19.166 1.00 88.38 173 THR A N 1
ATOM 1369 C CA . THR A 1 173 ? -2.643 -7.598 20.213 1.00 88.38 173 THR A CA 1
ATOM 1370 C C . THR A 1 173 ? -2.855 -6.217 20.813 1.00 88.38 173 THR A C 1
ATOM 1372 O O . THR A 1 173 ? -1.899 -5.512 21.151 1.00 88.38 173 THR A O 1
ATOM 1375 N N . GLY A 1 174 ? -4.115 -5.839 20.982 1.00 86.06 174 GLY A N 1
ATOM 1376 C CA . GLY A 1 174 ? -4.528 -4.606 21.634 1.00 86.06 174 GLY A CA 1
ATOM 1377 C C . GLY A 1 174 ? -5.410 -4.888 22.842 1.00 86.06 174 GLY A C 1
ATOM 1378 O O . GLY A 1 174 ? -6.117 -5.891 22.893 1.00 86.06 174 GLY A O 1
ATOM 1379 N N . ARG A 1 175 ? -5.388 -3.958 23.797 1.00 89.56 175 ARG A N 1
ATOM 1380 C CA . ARG A 1 175 ? -6.304 -3.943 24.936 1.00 89.56 175 ARG A CA 1
ATOM 1381 C C . ARG A 1 175 ? -6.986 -2.589 25.019 1.00 89.56 175 ARG A C 1
ATOM 1383 O O . ARG A 1 175 ? -6.315 -1.555 25.031 1.00 89.56 175 ARG A O 1
ATOM 1390 N N . ILE A 1 176 ? -8.308 -2.608 25.108 1.00 89.50 176 ILE A N 1
ATOM 1391 C CA . ILE A 1 176 ? -9.151 -1.438 25.336 1.00 89.50 176 ILE A CA 1
ATOM 1392 C C . ILE A 1 176 ? -9.780 -1.591 26.718 1.00 89.50 176 ILE A C 1
ATOM 1394 O O . ILE A 1 176 ? -10.256 -2.665 27.079 1.00 89.50 176 ILE A O 1
ATOM 1398 N N . THR A 1 177 ? -9.802 -0.508 27.490 1.00 90.88 177 THR A N 1
ATOM 1399 C CA . THR A 1 177 ? -10.430 -0.493 28.813 1.00 90.88 177 THR A CA 1
ATOM 1400 C C . THR A 1 177 ? -11.325 0.728 28.947 1.00 90.88 177 THR A C 1
ATOM 1402 O O . THR A 1 177 ? -10.911 1.839 28.613 1.00 90.88 177 THR A O 1
ATOM 1405 N N . PHE A 1 178 ? -12.550 0.534 29.431 1.00 91.06 178 PHE A N 1
ATOM 1406 C CA . PHE A 1 178 ? -13.510 1.615 29.670 1.00 91.06 178 PHE A CA 1
ATOM 1407 C C . PHE A 1 178 ? -14.474 1.271 30.817 1.00 91.06 178 PHE A C 1
ATOM 1409 O O . PHE A 1 178 ? -14.696 0.094 31.093 1.00 91.06 178 PHE A O 1
ATOM 1416 N N . PRO A 1 179 ? -15.063 2.269 31.500 1.00 92.75 179 PRO A N 1
ATOM 1417 C CA . PRO A 1 179 ? -16.085 2.020 32.514 1.00 92.75 179 PRO A CA 1
ATOM 1418 C C . PRO A 1 179 ? -17.428 1.630 31.878 1.00 92.75 179 PRO A C 1
ATOM 1420 O O . PRO A 1 179 ? -17.873 2.262 30.916 1.00 92.75 179 PRO A O 1
ATOM 1423 N N . MET A 1 180 ? -18.098 0.626 32.445 1.00 94.06 180 MET A N 1
ATOM 1424 C CA . MET A 1 180 ? -19.425 0.178 32.019 1.00 94.06 180 MET A CA 1
ATOM 1425 C C . MET A 1 180 ? -20.484 1.267 32.295 1.00 94.06 180 MET A C 1
ATOM 1427 O O . MET A 1 180 ? -20.601 1.720 33.439 1.00 94.06 180 MET A O 1
ATOM 1431 N N . PRO A 1 181 ? -21.281 1.705 31.302 1.00 93.56 181 PRO A N 1
ATOM 1432 C CA . PRO A 1 181 ? -22.367 2.660 31.518 1.00 93.56 181 PRO A CA 1
ATOM 1433 C C . PRO A 1 181 ? -23.546 2.056 32.306 1.00 93.56 181 PRO A C 1
ATOM 1435 O O . PRO A 1 181 ? -23.640 0.854 32.537 1.00 93.56 181 PRO A O 1
ATOM 1438 N N . HIS A 1 182 ? -24.504 2.900 32.706 1.00 92.62 182 HIS A N 1
ATOM 1439 C CA . HIS A 1 182 ? -25.730 2.479 33.410 1.00 92.62 182 HIS A CA 1
ATOM 1440 C C . HIS A 1 182 ? -26.802 1.834 32.505 1.00 92.62 182 HIS A C 1
ATOM 1442 O O . HIS A 1 182 ? -27.945 1.646 32.938 1.00 92.62 182 HIS A O 1
ATOM 1448 N N . GLN A 1 183 ? -26.423 1.469 31.284 1.00 92.31 183 GLN A N 1
ATOM 1449 C CA . GLN A 1 183 ? -27.236 0.883 30.220 1.00 92.31 183 GLN A CA 1
ATOM 1450 C C . GLN A 1 183 ? -26.388 -0.136 29.445 1.00 92.31 183 GLN A C 1
ATOM 1452 O O . GLN A 1 183 ? -25.194 -0.258 29.713 1.00 92.31 183 GLN A O 1
ATOM 1457 N N . ASP A 1 184 ? -26.975 -0.837 28.477 1.00 94.50 184 ASP A N 1
ATOM 1458 C CA . ASP A 1 184 ? -26.203 -1.676 27.555 1.00 94.50 184 ASP A CA 1
ATOM 1459 C C . ASP A 1 184 ? -25.139 -0.842 26.821 1.00 94.50 184 ASP A C 1
ATOM 1461 O O . ASP A 1 184 ? -25.405 0.263 26.337 1.00 94.50 184 ASP A O 1
ATOM 1465 N N . ALA A 1 185 ? -23.927 -1.382 26.726 1.00 94.00 185 ALA A N 1
ATOM 1466 C CA . ALA A 1 185 ? -22.803 -0.731 26.070 1.00 94.00 185 ALA A CA 1
ATOM 1467 C C . ALA A 1 185 ? -22.621 -1.305 24.667 1.00 94.00 185 ALA A C 1
ATOM 1469 O O . ALA A 1 185 ? -22.367 -2.496 24.520 1.00 94.00 185 ALA A O 1
ATOM 1470 N N . THR A 1 186 ? -22.725 -0.466 23.636 1.00 94.88 186 THR A N 1
ATOM 1471 C CA . THR A 1 186 ? -22.420 -0.856 22.250 1.00 94.88 186 THR A CA 1
ATOM 1472 C C . THR A 1 186 ? -21.174 -0.125 21.772 1.00 94.88 186 THR A C 1
ATOM 1474 O O . THR A 1 186 ? -21.128 1.105 21.799 1.00 94.88 186 THR A O 1
ATOM 1477 N N . LEU A 1 187 ? -20.159 -0.878 21.352 1.00 92.44 187 LEU A N 1
ATOM 1478 C CA . LEU A 1 187 ? -18.868 -0.371 20.888 1.00 92.44 187 LEU A CA 1
ATOM 1479 C C . LEU A 1 187 ? -18.638 -0.842 19.453 1.00 92.44 187 LEU A C 1
ATOM 1481 O O . LEU A 1 187 ? -18.760 -2.028 19.162 1.00 92.44 187 LEU A O 1
ATOM 1485 N N . THR A 1 188 ? -18.295 0.078 18.553 1.00 93.75 188 THR A N 1
ATOM 1486 C CA . THR A 1 188 ? -17.813 -0.267 17.207 1.00 93.75 188 THR A CA 1
ATOM 1487 C C . THR A 1 188 ? -16.326 0.017 17.102 1.00 93.75 188 THR A C 1
ATOM 1489 O O . THR A 1 188 ? -15.885 1.126 17.400 1.00 93.75 188 THR A O 1
ATOM 1492 N N . ILE A 1 189 ? -15.569 -0.991 16.687 1.00 90.94 189 ILE A N 1
ATOM 1493 C CA . ILE A 1 189 ? -14.126 -0.932 16.477 1.00 90.94 189 ILE A CA 1
ATOM 1494 C C . ILE A 1 189 ? -13.896 -1.066 14.979 1.00 90.94 189 ILE A C 1
ATOM 1496 O O . ILE A 1 189 ? -14.339 -2.038 14.372 1.00 90.94 189 ILE A O 1
ATOM 1500 N N . SER A 1 190 ? -13.208 -0.093 14.395 1.00 89.56 190 SER A N 1
ATOM 1501 C CA . SER A 1 190 ? -12.864 -0.080 12.977 1.00 89.56 190 SER A CA 1
ATOM 1502 C C . SER A 1 190 ? -11.370 0.139 12.808 1.00 89.56 190 SER A C 1
ATOM 1504 O O . SER A 1 190 ? -10.785 1.003 13.466 1.00 89.56 190 SER A O 1
ATOM 1506 N N . PHE A 1 191 ? -10.766 -0.605 11.887 1.00 85.56 191 PHE A N 1
ATOM 1507 C CA . PHE A 1 191 ? -9.375 -0.406 11.495 1.00 85.56 191 PHE A CA 1
ATOM 1508 C C . PHE A 1 191 ? -9.321 0.412 10.228 1.00 85.56 191 PHE A C 1
ATOM 1510 O O . PHE A 1 191 ? -9.896 0.042 9.204 1.00 85.56 191 PHE A O 1
ATOM 1517 N N . ILE A 1 192 ? -8.660 1.559 10.332 1.00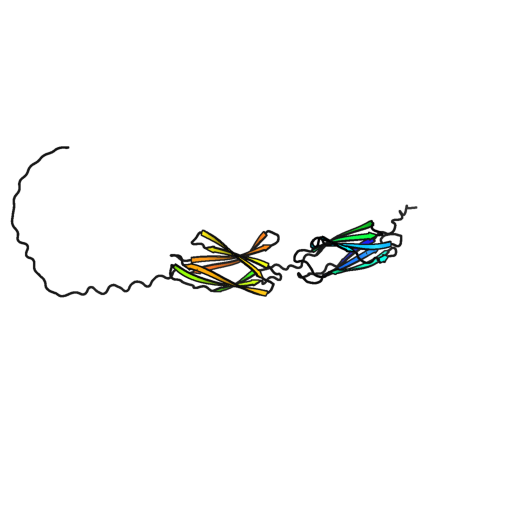 81.75 192 ILE A N 1
ATOM 1518 C CA . ILE A 1 192 ? -8.480 2.479 9.223 1.00 81.75 192 ILE A CA 1
ATOM 1519 C C . ILE A 1 192 ? -7.006 2.536 8.857 1.00 81.75 192 ILE A C 1
ATOM 1521 O O . ILE A 1 192 ? -6.148 2.714 9.716 1.00 81.75 192 ILE A O 1
ATOM 1525 N N . ARG A 1 193 ? -6.702 2.430 7.573 1.00 77.44 193 ARG A N 1
ATOM 1526 C CA . ARG A 1 193 ? -5.357 2.651 7.046 1.00 77.44 193 ARG A CA 1
ATOM 1527 C C . ARG A 1 193 ? -5.336 3.882 6.160 1.00 77.44 193 ARG A C 1
ATOM 1529 O O . ARG A 1 193 ? -6.347 4.252 5.559 1.00 77.44 193 ARG A O 1
ATOM 1536 N N . LEU A 1 194 ? -4.164 4.499 6.065 1.00 63.69 194 LEU A N 1
ATOM 1537 C CA . LEU A 1 194 ? -3.901 5.521 5.062 1.00 63.69 194 LEU A CA 1
ATOM 1538 C C . LEU A 1 194 ? -3.362 4.837 3.801 1.00 63.69 194 LEU A C 1
ATOM 1540 O O . LEU A 1 194 ? -2.323 4.184 3.847 1.00 63.69 194 LEU A O 1
ATOM 1544 N N . HIS A 1 195 ? -4.055 4.988 2.676 1.00 60.47 195 HIS A N 1
ATOM 1545 C CA . HIS A 1 195 ? -3.615 4.489 1.375 1.00 60.47 195 HIS A CA 1
ATOM 1546 C C . HIS A 1 195 ? -3.795 5.585 0.328 1.00 60.47 195 HIS A C 1
ATOM 1548 O O . HIS A 1 195 ? -4.902 6.083 0.149 1.00 60.47 195 HIS A O 1
ATOM 1554 N N . ASN A 1 196 ? -2.711 5.996 -0.339 1.00 59.09 196 ASN A N 1
ATOM 1555 C CA . ASN A 1 196 ? -2.726 7.072 -1.342 1.00 59.09 196 ASN A CA 1
ATOM 1556 C C . ASN A 1 196 ? -3.428 8.354 -0.849 1.00 59.09 196 ASN A C 1
ATOM 1558 O O . ASN A 1 196 ? -4.248 8.940 -1.551 1.00 59.09 196 ASN A O 1
ATOM 1562 N N . SER A 1 197 ? -3.147 8.757 0.397 1.00 57.41 197 SER A N 1
ATOM 1563 C CA . SER A 1 197 ? -3.773 9.907 1.077 1.00 57.41 197 SER A CA 1
ATOM 1564 C C . SER A 1 197 ? -5.286 9.789 1.333 1.00 57.41 197 SER A C 1
ATOM 1566 O O . SER A 1 197 ? -5.910 10.762 1.755 1.00 57.41 197 SER A O 1
ATOM 1568 N N . ILE A 1 198 ? -5.875 8.608 1.138 1.00 64.94 198 ILE A N 1
ATOM 1569 C CA . ILE A 1 198 ? -7.275 8.300 1.442 1.00 64.94 198 ILE A CA 1
ATOM 1570 C C . ILE A 1 198 ? -7.327 7.399 2.679 1.00 64.94 198 ILE A C 1
ATOM 1572 O O . ILE A 1 198 ? -6.510 6.493 2.847 1.00 64.94 198 ILE A O 1
ATOM 1576 N N . TRP A 1 199 ? -8.299 7.650 3.554 1.00 73.44 199 TRP A N 1
ATOM 1577 C CA . TRP A 1 199 ? -8.595 6.779 4.687 1.00 73.44 199 TRP A CA 1
ATOM 1578 C C . TRP A 1 199 ? -9.490 5.632 4.233 1.00 73.44 199 TRP A C 1
ATOM 1580 O O . TRP A 1 199 ? -10.617 5.865 3.798 1.00 73.44 199 TRP A O 1
ATOM 1590 N N . VAL A 1 200 ? -8.994 4.406 4.354 1.00 80.06 200 VAL A N 1
ATOM 1591 C CA . VAL A 1 200 ? -9.724 3.185 3.999 1.00 80.06 200 VAL A CA 1
ATOM 1592 C C . VAL A 1 200 ? -10.026 2.417 5.276 1.00 80.06 200 VAL A C 1
ATOM 1594 O O . VAL A 1 200 ? -9.131 2.227 6.092 1.00 80.06 200 VAL A O 1
ATOM 1597 N N . THR A 1 201 ? -11.275 1.994 5.467 1.00 86.62 201 THR A N 1
ATOM 1598 C CA . THR A 1 201 ? -11.639 1.044 6.528 1.00 86.62 201 THR A CA 1
ATOM 1599 C C . THR A 1 201 ? -11.488 -0.372 5.988 1.00 86.62 201 THR A C 1
ATOM 1601 O O . THR A 1 201 ? -12.195 -0.720 5.047 1.00 86.62 201 THR A O 1
ATOM 1604 N N . ASP A 1 202 ? -10.583 -1.162 6.566 1.00 85.69 202 ASP A N 1
ATOM 1605 C CA . ASP A 1 202 ? -10.353 -2.548 6.129 1.00 85.69 202 ASP A CA 1
ATOM 1606 C C . ASP A 1 202 ? -11.338 -3.524 6.774 1.00 85.69 202 ASP A C 1
ATOM 1608 O O . ASP A 1 202 ? -11.927 -4.353 6.086 1.00 85.69 202 ASP A O 1
ATOM 1612 N N . ASP A 1 203 ? -11.549 -3.396 8.085 1.00 91.75 203 ASP A N 1
ATOM 1613 C CA . ASP A 1 203 ? -12.458 -4.249 8.848 1.00 91.75 203 ASP A CA 1
ATOM 1614 C C . ASP A 1 203 ? -13.124 -3.454 9.980 1.00 91.75 203 ASP A C 1
ATOM 1616 O O . ASP A 1 203 ? -12.603 -2.441 10.471 1.00 91.75 203 ASP A O 1
ATOM 1620 N N . SER A 1 204 ? -14.309 -3.908 10.382 1.00 93.25 204 SER A N 1
ATOM 1621 C CA . SER A 1 204 ? -15.098 -3.321 11.455 1.00 93.25 204 SER A CA 1
ATOM 1622 C C . SER A 1 204 ? -15.922 -4.380 12.179 1.00 93.25 204 SER A C 1
ATOM 1624 O O . SER A 1 204 ? -16.570 -5.232 11.566 1.00 93.25 204 SER A O 1
ATOM 1626 N N . LYS A 1 205 ? -15.930 -4.306 13.510 1.00 94.31 205 LYS A N 1
ATOM 1627 C CA . LYS A 1 205 ? -16.749 -5.161 14.372 1.00 94.31 205 LYS A CA 1
ATOM 1628 C C . LYS A 1 205 ? -17.503 -4.315 15.383 1.00 94.31 205 LYS A C 1
ATOM 1630 O O . LYS A 1 205 ? -16.962 -3.371 15.960 1.00 94.31 205 LYS A O 1
ATOM 1635 N N . THR A 1 206 ? -18.745 -4.704 15.636 1.00 95.44 206 THR A N 1
ATOM 1636 C CA . THR A 1 206 ? -19.579 -4.129 16.689 1.00 95.44 206 THR A CA 1
ATOM 1637 C C . THR A 1 206 ? -19.811 -5.179 17.762 1.00 95.44 206 THR A C 1
ATOM 1639 O O . THR A 1 206 ? -20.191 -6.307 17.451 1.00 95.44 206 THR A O 1
ATOM 1642 N N . ILE A 1 207 ? -19.591 -4.798 19.016 1.00 95.25 207 ILE A N 1
ATOM 1643 C CA . ILE A 1 207 ? -19.879 -5.624 20.187 1.00 95.25 207 ILE A CA 1
ATOM 1644 C C . ILE A 1 207 ? -20.914 -4.936 21.070 1.00 95.25 207 ILE A C 1
ATOM 1646 O O . ILE A 1 207 ? -20.980 -3.703 21.125 1.00 95.25 207 ILE A O 1
ATOM 1650 N N . THR A 1 208 ? -21.695 -5.742 21.784 1.00 96.38 208 THR A N 1
ATOM 1651 C CA . THR A 1 208 ? -22.664 -5.271 22.772 1.00 96.38 208 THR A CA 1
ATOM 1652 C C . THR A 1 208 ? -22.449 -6.017 24.077 1.00 96.38 208 THR A C 1
ATOM 1654 O O . THR A 1 208 ? -22.454 -7.243 24.095 1.00 96.38 208 THR A O 1
ATOM 1657 N N . ILE A 1 209 ? -22.295 -5.262 25.160 1.00 96.19 209 ILE A N 1
ATOM 1658 C CA . ILE A 1 209 ? -22.151 -5.771 26.521 1.00 96.19 209 ILE A CA 1
ATOM 1659 C C . ILE A 1 209 ? -23.424 -5.418 27.268 1.00 96.19 209 ILE A C 1
ATOM 1661 O O . ILE A 1 209 ? -23.831 -4.251 27.314 1.00 96.19 209 ILE A O 1
ATOM 1665 N N . LYS A 1 210 ? -24.075 -6.432 27.829 1.00 96.88 210 LYS A N 1
ATOM 1666 C CA . LYS A 1 210 ? -25.306 -6.261 28.588 1.00 96.88 210 LYS A CA 1
ATOM 1667 C C . LYS A 1 210 ? -25.018 -5.683 29.955 1.00 96.88 210 LYS A C 1
ATOM 1669 O O . LYS A 1 210 ? -24.078 -6.083 30.639 1.00 96.88 210 LYS A O 1
ATOM 1674 N N . LYS A 1 211 ? -25.858 -4.750 30.383 1.00 94.88 211 LYS A N 1
ATOM 1675 C CA . LYS A 1 211 ? -25.864 -4.356 31.785 1.00 94.88 211 LYS A CA 1
ATOM 1676 C C . LYS A 1 211 ? -26.322 -5.543 32.628 1.00 94.88 211 LYS A C 1
ATOM 1678 O O . LYS A 1 211 ? -27.412 -6.066 32.416 1.00 94.88 211 LYS A O 1
ATOM 1683 N N . GLU A 1 21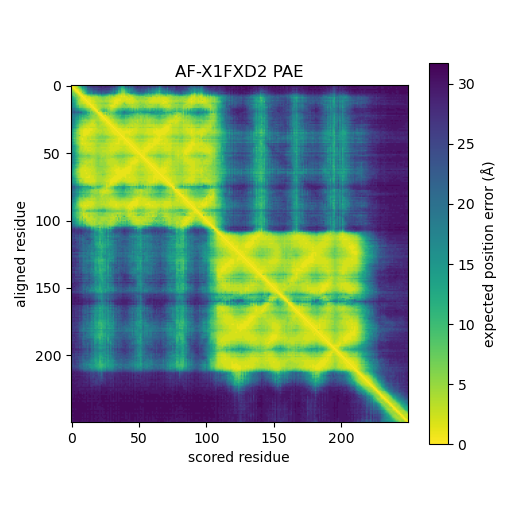2 ? -25.516 -5.918 33.611 1.00 92.75 212 GLU A N 1
ATOM 1684 C CA . GLU A 1 212 ? -25.947 -6.869 34.629 1.00 92.75 212 GLU A CA 1
ATOM 1685 C C . GLU A 1 212 ? -26.935 -6.182 35.583 1.00 92.75 212 GLU A C 1
ATOM 1687 O O . GLU A 1 212 ? -26.664 -5.106 36.133 1.00 92.75 212 GLU A O 1
ATOM 1692 N N . GLU A 1 213 ? -28.114 -6.779 35.749 1.00 83.44 213 GLU A N 1
ATOM 1693 C CA . GLU A 1 213 ? -29.068 -6.346 36.763 1.00 83.44 213 GLU A CA 1
ATOM 1694 C C . GLU A 1 213 ? -28.642 -6.900 38.119 1.00 83.44 213 GLU A C 1
ATOM 1696 O O . GLU A 1 213 ? -28.339 -8.084 38.259 1.00 83.44 213 GLU A O 1
ATOM 1701 N N . ALA A 1 214 ? -28.629 -6.037 39.137 1.00 73.12 214 ALA A N 1
ATOM 1702 C CA . ALA A 1 214 ? -28.406 -6.502 40.495 1.00 73.12 214 ALA A CA 1
ATOM 1703 C C . ALA A 1 214 ? -29.486 -7.542 40.851 1.00 73.12 214 ALA A C 1
ATOM 1705 O O . ALA A 1 214 ? -30.660 -7.315 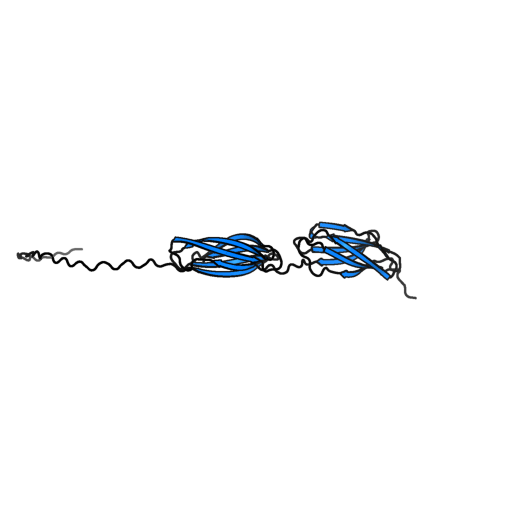40.532 1.00 73.12 214 ALA A O 1
ATOM 1706 N N . PRO A 1 215 ? -29.130 -8.654 41.521 1.00 73.88 215 PRO A N 1
ATOM 1707 C CA . PRO A 1 215 ? -30.122 -9.613 41.978 1.00 73.88 215 PRO A CA 1
ATOM 1708 C C . PRO A 1 215 ? -31.177 -8.888 42.813 1.00 73.88 215 PRO A C 1
ATOM 1710 O O . PRO A 1 215 ? -30.845 -8.048 43.657 1.00 73.88 215 PRO A O 1
ATOM 1713 N N . LEU A 1 216 ? -32.453 -9.192 42.547 1.00 74.25 216 LEU A N 1
ATOM 1714 C CA . LEU A 1 216 ? -33.565 -8.604 43.288 1.00 74.25 216 LEU A CA 1
ATOM 1715 C C . LEU A 1 216 ? -33.306 -8.773 44.793 1.00 74.25 216 LEU A C 1
ATOM 1717 O O . LEU A 1 216 ? -32.897 -9.863 45.214 1.00 74.25 216 LEU A O 1
ATOM 1721 N N . PRO A 1 217 ? -33.522 -7.728 45.614 1.00 77.94 217 PRO A N 1
ATOM 1722 C CA . PRO A 1 217 ? -33.383 -7.871 47.053 1.00 77.94 217 PRO A CA 1
ATOM 1723 C C . PRO A 1 217 ? -34.280 -9.023 47.530 1.00 77.94 217 PRO A C 1
ATOM 1725 O O . PRO A 1 217 ? -35.380 -9.199 46.992 1.00 77.94 217 PRO A O 1
ATOM 1728 N N . PRO A 1 218 ? -33.831 -9.824 48.515 1.00 81.31 218 PRO A N 1
ATOM 1729 C CA . PRO A 1 218 ? -34.646 -10.904 49.046 1.00 81.31 218 PRO A CA 1
ATOM 1730 C C . PRO A 1 218 ? -36.002 -10.343 49.498 1.00 81.31 218 PRO A C 1
ATOM 1732 O O . PRO A 1 218 ? -36.050 -9.224 50.024 1.00 81.31 218 PRO A O 1
ATOM 1735 N N . PRO A 1 219 ? -37.107 -11.083 49.286 1.00 83.88 219 PRO A N 1
ATOM 1736 C CA . PRO A 1 219 ? -38.419 -10.629 49.713 1.00 83.88 219 PRO A CA 1
ATOM 1737 C C . PRO A 1 219 ? -38.378 -10.284 51.208 1.00 83.88 219 PRO A C 1
ATOM 1739 O O . PRO A 1 219 ? -37.720 -10.995 51.978 1.00 83.88 219 PRO A O 1
ATOM 1742 N N . PRO A 1 220 ? -39.044 -9.195 51.635 1.00 84.88 220 PRO A N 1
ATOM 1743 C CA . PRO A 1 220 ? -39.094 -8.843 53.044 1.00 84.88 220 PRO A CA 1
ATOM 1744 C C . PRO A 1 220 ? -39.616 -10.043 53.848 1.00 84.88 220 PRO A C 1
ATOM 1746 O O . PRO A 1 220 ? -40.516 -10.747 53.373 1.00 84.88 220 PRO A O 1
ATOM 1749 N N . PRO A 1 221 ? -39.059 -10.310 55.045 1.00 82.81 221 PRO A N 1
ATOM 1750 C CA . PRO A 1 221 ? -39.557 -11.382 55.891 1.00 82.81 221 PRO A CA 1
ATOM 1751 C C . PRO A 1 221 ? -41.067 -11.202 56.115 1.00 82.81 221 PRO A C 1
ATOM 1753 O O . PRO A 1 221 ? -41.529 -10.058 56.219 1.00 82.81 221 PRO A O 1
ATOM 1756 N N . PRO A 1 222 ? -41.850 -12.298 56.182 1.00 80.75 222 PRO A N 1
ATOM 1757 C CA . PRO A 1 222 ? -43.272 -12.217 56.484 1.00 80.75 222 PRO A CA 1
ATOM 1758 C C . PRO A 1 222 ? -43.477 -11.362 57.737 1.00 80.75 222 PRO A C 1
ATOM 1760 O O . PRO A 1 222 ? -42.673 -11.478 58.667 1.00 80.75 222 PRO A O 1
ATOM 1763 N N . PRO A 1 223 ? -44.519 -10.514 57.797 1.00 73.00 223 PRO A N 1
ATOM 1764 C CA . PRO A 1 223 ? -44.797 -9.746 58.999 1.00 73.00 223 PRO A CA 1
ATOM 1765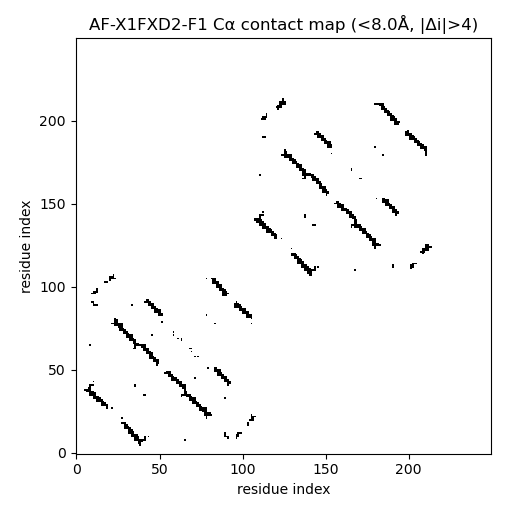 C C . PRO A 1 223 ? -44.894 -10.708 60.182 1.00 73.00 223 PRO A C 1
ATOM 1767 O O . PRO A 1 223 ? -45.762 -11.582 60.220 1.00 73.00 223 PRO A O 1
ATOM 1770 N N . THR A 1 224 ? -43.981 -10.566 61.143 1.00 65.56 224 THR A N 1
ATOM 1771 C CA . THR A 1 224 ? -44.055 -11.288 62.407 1.00 65.56 224 THR A CA 1
ATOM 1772 C C . THR A 1 224 ? -45.333 -10.832 63.096 1.00 65.56 224 THR A C 1
ATOM 1774 O O . THR A 1 224 ? -45.398 -9.721 63.625 1.00 65.56 224 THR A O 1
ATOM 1777 N N . ILE A 1 225 ? -46.374 -11.666 63.067 1.00 52.28 225 ILE A N 1
ATOM 1778 C CA . ILE A 1 225 ? -47.575 -11.452 63.870 1.00 52.28 225 ILE A CA 1
ATOM 1779 C C . ILE A 1 225 ? -47.145 -11.627 65.327 1.00 52.28 225 ILE A C 1
ATOM 1781 O O . ILE A 1 225 ? -47.114 -12.731 65.867 1.00 52.28 225 ILE A O 1
ATOM 1785 N N . SER A 1 226 ? -46.767 -10.519 65.960 1.00 48.28 226 SER A N 1
ATOM 1786 C CA . SER A 1 226 ? -46.679 -10.422 67.409 1.00 48.28 226 SER A CA 1
ATOM 1787 C C . SER A 1 226 ? -48.097 -10.567 67.956 1.00 48.28 226 SER A C 1
ATOM 1789 O O . SER A 1 226 ? -48.870 -9.610 68.007 1.00 48.28 226 SER A O 1
ATOM 1791 N N . VAL A 1 227 ? -48.473 -11.790 68.329 1.00 50.59 227 VAL A N 1
ATOM 1792 C CA . VAL A 1 227 ? -49.642 -12.032 69.176 1.00 50.59 227 VAL A CA 1
ATOM 1793 C C . VAL A 1 227 ? -49.272 -11.535 70.575 1.00 50.59 227 VAL A C 1
ATOM 1795 O O . VAL A 1 227 ? -48.754 -12.277 71.404 1.00 50.59 227 VAL A O 1
ATOM 1798 N N . GLY A 1 228 ? -49.474 -10.239 70.814 1.00 44.81 228 GLY A N 1
ATOM 1799 C CA . GLY A 1 228 ? -49.067 -9.571 72.045 1.00 44.81 228 GLY A CA 1
ATOM 1800 C C . GLY A 1 228 ? -50.019 -8.449 72.453 1.00 44.81 228 GLY A C 1
ATOM 1801 O O . GLY A 1 228 ? -49.815 -7.304 72.080 1.00 44.81 228 GLY A O 1
ATOM 1802 N N . LYS A 1 229 ? -51.013 -8.812 73.277 1.00 41.47 229 LYS A N 1
ATOM 1803 C CA . LYS A 1 229 ? -51.812 -7.969 74.191 1.00 41.47 229 LYS A CA 1
ATOM 1804 C C . LYS A 1 229 ? -52.489 -6.713 73.618 1.00 41.47 229 LYS A C 1
ATOM 1806 O O . LYS A 1 229 ? -51.939 -5.618 73.594 1.00 41.47 229 LYS A O 1
ATOM 1811 N N . THR A 1 230 ? -53.784 -6.867 73.362 1.00 38.75 230 THR A N 1
ATOM 1812 C CA . THR A 1 230 ? -54.796 -5.807 73.352 1.00 38.75 230 THR A CA 1
ATOM 1813 C C . THR A 1 230 ? -54.684 -4.935 74.613 1.00 38.75 230 THR A C 1
ATOM 1815 O O . THR A 1 230 ? -55.007 -5.388 75.711 1.00 38.75 230 THR A O 1
ATOM 1818 N N . ILE A 1 231 ? -54.252 -3.681 74.467 1.00 40.00 231 ILE A N 1
ATOM 1819 C CA . ILE A 1 231 ? -54.539 -2.619 75.437 1.00 40.00 231 ILE A CA 1
ATOM 1820 C C . ILE A 1 231 ? -55.759 -1.874 74.901 1.00 40.00 231 ILE A C 1
ATOM 1822 O O . ILE A 1 231 ? -55.707 -1.213 73.867 1.00 40.00 231 ILE A O 1
ATOM 1826 N N . LEU A 1 232 ? -56.876 -2.050 75.600 1.00 35.88 232 LEU A N 1
ATOM 1827 C CA . LEU A 1 232 ? -58.142 -1.379 75.353 1.00 35.88 232 LEU A CA 1
ATOM 1828 C C . LEU A 1 232 ? -58.034 0.057 75.899 1.00 35.88 232 LEU A C 1
ATOM 1830 O O . LEU A 1 232 ? -58.000 0.249 77.113 1.00 35.88 232 LEU A O 1
ATOM 1834 N N . VAL A 1 233 ? -57.954 1.064 75.028 1.00 38.78 233 VAL A N 1
ATOM 1835 C CA . VAL A 1 233 ? -58.083 2.476 75.427 1.00 38.78 233 VAL A CA 1
ATOM 1836 C C . VAL A 1 233 ? -59.542 2.879 75.232 1.00 38.78 233 VAL A C 1
ATOM 1838 O O . VAL A 1 233 ? -60.010 3.013 74.105 1.00 38.78 233 VAL A O 1
ATOM 1841 N N . ILE A 1 234 ? -60.269 3.028 76.340 1.00 39.81 234 ILE A N 1
ATOM 1842 C CA . ILE A 1 234 ? -61.640 3.549 76.364 1.00 39.81 234 ILE A CA 1
ATOM 1843 C C . ILE A 1 234 ? -61.554 5.078 76.353 1.00 39.81 234 ILE A C 1
ATOM 1845 O O . ILE A 1 234 ? -61.124 5.692 77.328 1.00 39.81 234 ILE A O 1
ATOM 1849 N N . SER A 1 235 ? -61.957 5.690 75.245 1.00 41.44 235 SER A N 1
ATOM 1850 C CA . SER A 1 235 ? -62.168 7.131 75.110 1.00 41.44 235 SER A CA 1
ATOM 1851 C C . SER A 1 235 ? -63.507 7.525 75.742 1.00 41.44 235 SER A C 1
ATOM 1853 O O . SER A 1 235 ? -64.569 7.060 75.329 1.00 41.44 235 SER A O 1
ATOM 1855 N N . ALA A 1 236 ? -63.452 8.386 76.760 1.00 40.34 236 ALA A N 1
ATOM 1856 C CA . ALA A 1 236 ? -64.620 8.952 77.423 1.00 40.34 236 ALA A CA 1
ATOM 1857 C C . ALA A 1 236 ? -65.130 10.210 76.695 1.00 40.34 236 ALA A C 1
ATOM 1859 O O . ALA A 1 236 ? -64.374 11.126 76.379 1.00 40.34 236 ALA A O 1
ATOM 1860 N N . LEU A 1 237 ? -66.442 10.212 76.465 1.00 38.59 237 LEU A N 1
ATOM 1861 C CA . LEU A 1 237 ? -67.300 11.279 75.951 1.00 38.59 237 LEU A CA 1
ATOM 1862 C C . LEU A 1 237 ? -67.583 12.338 77.040 1.00 38.59 237 LEU A C 1
ATOM 1864 O O . LEU A 1 237 ? -68.083 11.957 78.094 1.00 38.59 237 LEU A O 1
ATOM 1868 N N . ILE A 1 238 ? -67.396 13.636 76.756 1.00 41.16 238 ILE A N 1
ATOM 1869 C CA . ILE A 1 238 ? -68.111 14.794 77.364 1.00 41.16 238 ILE A CA 1
ATOM 1870 C C . ILE A 1 238 ? -68.148 15.891 76.266 1.00 41.16 238 ILE A C 1
ATOM 1872 O O . ILE A 1 238 ? -67.093 16.363 75.866 1.00 41.16 238 ILE A O 1
ATOM 1876 N N . VAL A 1 239 ? -69.224 16.082 75.484 1.00 36.22 239 VAL A N 1
ATOM 1877 C CA . VAL A 1 239 ? -70.470 16.872 75.692 1.00 36.22 239 VAL A CA 1
ATOM 1878 C C . VAL A 1 239 ? -70.290 18.415 75.714 1.00 36.22 239 VAL A C 1
ATOM 1880 O O . VAL A 1 239 ? -70.024 18.969 76.771 1.00 36.22 239 VAL A O 1
ATOM 1883 N N . LEU A 1 240 ? -70.545 19.036 74.533 1.00 35.00 240 LEU A N 1
ATOM 1884 C CA . LEU A 1 240 ? -71.332 20.269 74.188 1.00 35.00 240 LEU A CA 1
ATOM 1885 C C . LEU A 1 240 ? -71.024 21.650 74.854 1.00 35.00 240 LEU A C 1
ATOM 1887 O O . LEU A 1 240 ? -70.390 21.666 75.901 1.00 35.00 240 LEU A O 1
ATOM 1891 N N . PRO A 1 241 ? -71.528 22.820 74.344 1.00 50.22 241 PRO A N 1
ATOM 1892 C CA . PRO A 1 241 ? -72.399 23.089 73.177 1.00 50.22 241 PRO A CA 1
ATOM 1893 C C . PRO A 1 241 ? -71.993 24.267 72.237 1.00 50.22 241 PRO A C 1
ATOM 1895 O O . PRO A 1 241 ? -71.056 25.020 72.476 1.00 50.22 241 PRO A O 1
ATOM 1898 N N . MET A 1 242 ? -72.793 24.401 71.166 1.00 38.59 242 MET A N 1
ATOM 1899 C CA . MET A 1 242 ? -73.018 25.552 70.267 1.00 38.59 242 MET A CA 1
ATOM 1900 C C . MET A 1 242 ? -72.768 26.961 70.838 1.00 38.59 242 MET A C 1
ATOM 1902 O O . MET A 1 242 ? -73.312 27.272 71.890 1.00 38.59 242 MET A O 1
ATOM 1906 N N . VAL A 1 243 ? -72.191 27.854 70.015 1.00 39.84 243 VAL A N 1
ATOM 1907 C CA . VAL A 1 243 ? -72.693 29.229 69.778 1.00 39.84 243 VAL A CA 1
ATOM 1908 C C . VAL A 1 243 ? -72.363 29.657 68.337 1.00 39.84 243 VAL A C 1
ATOM 1910 O O . VAL A 1 243 ? -71.224 29.573 67.887 1.00 39.84 243 VAL A O 1
ATOM 1913 N N . SER A 1 244 ? -73.395 30.115 67.629 1.00 41.19 244 SER A N 1
ATOM 1914 C CA . SER A 1 244 ? -73.375 30.810 66.335 1.00 41.19 244 SER A CA 1
ATOM 1915 C C . SER A 1 244 ? -72.876 32.257 66.454 1.00 41.19 244 SER A C 1
ATOM 1917 O O . SER A 1 244 ? -73.267 32.914 67.409 1.00 41.19 244 SER A O 1
ATOM 1919 N N . LEU A 1 245 ? -72.137 32.773 65.459 1.00 35.69 245 LEU A N 1
ATOM 1920 C CA . LEU A 1 245 ? -72.228 34.122 64.826 1.00 35.69 245 LEU A CA 1
ATOM 1921 C C . LEU A 1 245 ? -70.902 34.399 64.084 1.00 35.69 245 LEU A C 1
ATOM 1923 O O . LEU A 1 245 ? -69.837 34.281 64.672 1.00 35.69 245 LEU A O 1
ATOM 1927 N N . LEU A 1 246 ? -70.894 34.554 62.757 1.00 38.84 246 LEU A N 1
ATOM 1928 C CA . LEU A 1 246 ? -71.170 35.785 61.991 1.00 38.84 246 LEU A CA 1
ATOM 1929 C C . LEU A 1 246 ? -70.044 36.836 62.087 1.00 38.84 246 LEU A C 1
ATOM 1931 O O . LEU A 1 246 ? -69.762 37.310 63.179 1.00 38.84 246 LEU A O 1
ATOM 1935 N N . TYR A 1 247 ? -69.506 37.203 60.913 1.00 35.09 247 TYR A N 1
ATOM 1936 C CA . TYR A 1 247 ? -68.906 38.479 60.444 1.00 35.09 247 TYR A CA 1
ATOM 1937 C C . TYR A 1 247 ? -67.670 38.177 59.569 1.00 35.09 247 TYR A C 1
ATOM 1939 O O . TYR A 1 247 ? -66.670 37.677 60.060 1.00 35.09 247 TYR A O 1
ATOM 1947 N N . ILE A 1 248 ? -67.749 38.216 58.231 1.00 41.94 248 ILE A N 1
ATOM 1948 C CA . ILE A 1 248 ? -67.734 39.401 57.343 1.00 41.94 248 ILE A CA 1
ATOM 1949 C C . ILE A 1 248 ? -66.518 40.313 57.609 1.00 41.94 248 ILE A C 1
ATOM 1951 O O . ILE A 1 248 ? -66.554 41.080 58.563 1.00 41.94 248 ILE A O 1
ATOM 1955 N N . LEU A 1 249 ? -65.498 40.286 56.736 1.00 37.59 249 LEU A N 1
ATOM 1956 C CA . LEU A 1 249 ? -65.118 41.391 55.823 1.00 37.59 249 LEU A CA 1
ATOM 1957 C C . LEU A 1 249 ? -63.740 41.165 55.165 1.00 37.59 249 LEU A C 1
ATOM 1959 O O . LEU A 1 249 ? -62.744 41.028 55.863 1.00 37.59 249 LEU A O 1
ATOM 1963 N N . LYS A 1 250 ? -63.760 41.317 53.831 1.00 40.62 250 LYS A N 1
ATOM 1964 C CA . LYS A 1 250 ? -62.678 41.594 52.864 1.00 40.62 250 LYS A CA 1
ATOM 1965 C C . LYS A 1 250 ? -61.643 40.511 52.580 1.00 40.62 250 LYS A C 1
ATOM 1967 O O . LYS A 1 250 ? -60.733 40.301 53.401 1.00 40.62 250 LYS A O 1
#

Radius of gyration: 42.2 Å; Cα contacts (8 Å, |Δi|>4): 542; chains: 1; bounding box: 103×54×134 Å

pLDDT: mean 78.01, std 17.52, range [35.0, 97.19]

Secondary structure (DSSP, 8-state):
--------S-EEEEEEE--S---TT---EEEEEEEE-SSS-EEEEEEEEETTTTEEEEPPPEEE-TT-EEEEEEE-S---SS-EEEEEEEEETTEEEEEEEEEE----PPP-EEEEEEE--SEE-TTSEEEEEEEEEE-SSS-EEEEEEEEETTTTEEEEEEEEEE-TT-EEEEEEEEEPPSS-EEEEEEEEEEETTEEEEEEEEEEEEEEPPPPPPPPPPPP-----------PPP-------------